Protein AF-A0A8H7GT74-F1 (afdb_monomer)

pLDDT: mean 94.66, std 5.84, range [47.16, 98.75]

Solvent-accessible surface area (backbone atoms only — not comparable to full-atom values): 13400 Å² total; per-residue (Å²): 127,64,66,64,59,49,52,53,50,38,49,50,36,57,75,67,66,55,62,38,64,63,58,32,20,48,64,30,25,35,41,51,50,39,48,62,22,46,53,39,39,48,76,54,100,89,51,84,63,45,75,51,17,36,43,49,42,62,72,59,61,40,70,95,42,72,69,50,29,46,38,48,24,46,53,45,46,43,58,52,42,55,55,29,67,72,33,64,66,76,47,16,55,46,26,47,49,31,26,51,55,41,52,54,52,50,49,52,52,40,40,41,65,77,68,60,47,83,49,64,72,57,49,54,50,51,51,52,52,52,51,54,49,46,55,53,49,48,54,39,46,51,50,13,72,74,70,40,69,67,51,29,33,52,37,45,33,44,61,69,53,67,56,46,91,82,59,60,64,68,50,41,51,53,50,47,54,46,51,54,42,50,52,50,54,54,71,74,51,27,48,38,46,55,62,69,49,74,71,75,83,74,58,83,92,59,82,81,73,88,74,52,71,74,52,51,52,50,50,47,52,50,50,52,58,57,55,69,71,50,77,51,63,74,54,51,68,88,56,42,73,82,120

Mean predicted aligned error: 4.09 Å

Nearest PDB structures (foldseek):
  6rwt-assembly1_A  TM=8.378E-01  e=1.840E-05  Brucella abortus NCTC 8038

Organism: NCBI:txid27326

Foldseek 3Di:
DPPVVVVVVLVVCVVVVDALLLVLLQCQLQPLLLCLLQLQCDDDPPDDRDLNNCCQCPVQVADNDPLLSLLSSLLSLLLVLVLLVVWDPVSSVSSNVSNLVNSLVVQLCCCVPVVVPVDPVVSVVVSVVSVVLSVVLNVQCVCCVPPHLVSNLVSCCCRNVVVPPPRDSVSSVLVSQQSVLSNLVSVLAFQLCSSNNVDHRDRSVDHDDDDDPVRSVVVLVVVVVVLVVVDGSSSDDPTDSPD

InterPro domains:
  IPR007129 Ubiquinol-cytochrome c chaperone, CBP3 [PTHR12184] (19-207)
  IPR021150 Ubiquinol-cytochrome c chaperone [PF03981] (58-201)

Radius of gyration: 19.56 Å; Cα contacts (8 Å, |Δi|>4): 236; chains: 1; bounding box: 48×53×53 Å

Structure (mmCIF, N/CA/C/O backbone):
data_AF-A0A8H7GT74-F1
#
_entry.id   AF-A0A8H7GT74-F1
#
loop_
_atom_site.group_PDB
_atom_site.id
_atom_site.type_symbol
_atom_site.label_atom_id
_atom_site.label_alt_id
_atom_site.label_comp_id
_atom_site.label_asym_id
_atom_site.label_entity_id
_atom_site.label_seq_id
_atom_site.pdbx_PDB_ins_code
_atom_site.Cartn_x
_atom_site.Cartn_y
_atom_site.Cartn_z
_atom_site.occupancy
_atom_site.B_iso_or_equiv
_atom_site.auth_seq_id
_atom_site.auth_comp_id
_atom_site.auth_asym_id
_atom_site.auth_atom_id
_atom_site.pdbx_PDB_model_num
ATOM 1 N N . MET A 1 1 ? 6.148 31.660 -12.614 1.00 47.16 1 MET A N 1
ATOM 2 C CA . MET A 1 1 ? 6.862 31.533 -11.321 1.00 47.16 1 MET A CA 1
ATOM 3 C C . MET A 1 1 ? 7.534 30.166 -11.099 1.00 47.16 1 MET A C 1
ATOM 5 O O . MET A 1 1 ? 8.344 30.074 -10.190 1.00 47.16 1 MET A O 1
ATOM 9 N N . SER A 1 2 ? 7.280 29.125 -11.910 1.00 60.41 2 SER A N 1
ATOM 10 C CA . SER A 1 2 ? 7.823 27.766 -11.691 1.00 60.41 2 SER A CA 1
ATOM 11 C C . SER A 1 2 ? 9.306 27.579 -12.047 1.00 60.41 2 SER A C 1
ATOM 13 O O . SER A 1 2 ? 10.000 26.842 -11.355 1.00 60.41 2 SER A O 1
ATOM 1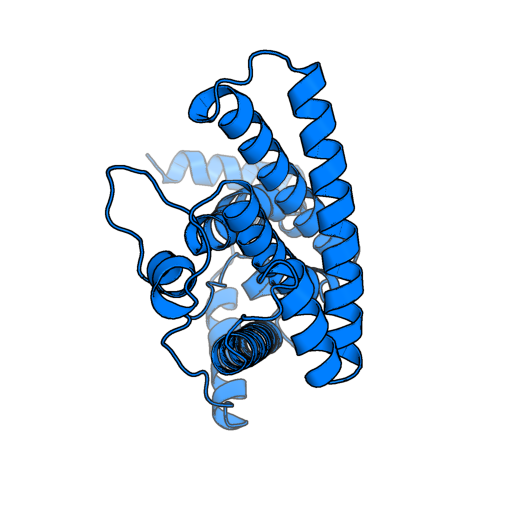5 N N . GLY A 1 3 ? 9.815 28.272 -13.074 1.00 71.19 3 GLY A N 1
ATOM 16 C CA . GLY A 1 3 ? 11.186 28.064 -13.561 1.00 71.19 3 GLY A CA 1
ATOM 17 C C . GLY A 1 3 ? 12.271 28.398 -12.533 1.00 71.19 3 GLY A C 1
ATOM 18 O O . GLY A 1 3 ? 13.188 27.613 -12.341 1.00 71.19 3 GLY A O 1
ATOM 19 N N . PHE A 1 4 ? 12.135 29.513 -11.806 1.00 76.94 4 PHE A N 1
ATOM 20 C CA . PHE A 1 4 ? 13.147 29.936 -10.829 1.00 76.94 4 PHE A CA 1
ATOM 21 C C . PHE A 1 4 ? 13.252 28.974 -9.637 1.00 76.94 4 PHE A C 1
ATOM 23 O O . PHE A 1 4 ? 14.349 28.550 -9.286 1.00 76.94 4 PHE A O 1
ATOM 30 N N . ALA A 1 5 ? 12.119 28.573 -9.049 1.00 80.31 5 ALA A N 1
ATOM 31 C CA . ALA A 1 5 ? 12.102 27.627 -7.931 1.00 80.31 5 ALA A CA 1
ATOM 32 C C . ALA A 1 5 ? 12.655 26.250 -8.333 1.00 80.31 5 ALA A C 1
ATOM 34 O O . ALA A 1 5 ? 13.425 25.653 -7.582 1.00 80.31 5 ALA A O 1
ATOM 35 N N . GLN A 1 6 ? 12.320 25.779 -9.540 1.00 83.75 6 GLN A N 1
ATOM 36 C CA . GLN A 1 6 ? 12.870 24.543 -10.089 1.00 83.75 6 GLN A CA 1
ATOM 37 C C . GLN A 1 6 ? 14.385 24.656 -10.288 1.00 83.75 6 GLN A C 1
ATOM 39 O O . GLN A 1 6 ? 15.118 23.809 -9.793 1.00 83.75 6 GLN A O 1
ATOM 44 N N . SER A 1 7 ? 14.877 25.724 -10.923 1.00 85.88 7 SER A N 1
ATOM 45 C CA . SER A 1 7 ? 16.316 25.930 -11.130 1.00 85.88 7 SER A CA 1
ATOM 46 C C . SER A 1 7 ? 17.105 25.993 -9.819 1.00 85.88 7 SER A C 1
ATOM 48 O O . SER A 1 7 ? 18.180 25.402 -9.731 1.00 85.88 7 SER A O 1
ATOM 50 N N . VAL A 1 8 ? 16.570 26.659 -8.788 1.00 87.44 8 VAL A N 1
ATOM 51 C CA . VAL A 1 8 ? 17.178 26.684 -7.446 1.00 87.44 8 VAL A CA 1
ATOM 52 C C . VAL A 1 8 ? 17.197 25.281 -6.830 1.00 87.44 8 VAL A C 1
ATOM 54 O O . VAL A 1 8 ? 18.226 24.863 -6.302 1.00 87.44 8 VAL A O 1
ATOM 57 N N . GLY A 1 9 ? 16.101 24.526 -6.946 1.00 86.94 9 GLY A N 1
ATOM 58 C CA . GLY A 1 9 ? 16.030 23.137 -6.486 1.00 86.94 9 GLY A CA 1
ATOM 59 C C . GLY A 1 9 ? 17.055 22.229 -7.171 1.00 86.94 9 GLY A C 1
ATOM 60 O O . GLY A 1 9 ? 17.798 21.521 -6.493 1.00 86.94 9 GLY A O 1
ATOM 61 N N . GLU A 1 10 ? 17.165 22.301 -8.500 1.00 90.75 10 GLU A N 1
ATOM 62 C CA . GLU A 1 10 ? 18.144 21.524 -9.273 1.00 90.75 10 GLU A CA 1
ATOM 63 C C . GLU A 1 10 ? 19.590 21.872 -8.899 1.00 90.75 10 GLU A C 1
ATOM 65 O O . GLU A 1 10 ? 20.446 20.987 -8.805 1.00 90.75 10 GLU A O 1
ATOM 70 N N . ALA A 1 11 ? 19.870 23.155 -8.648 1.00 86.94 11 ALA A N 1
ATOM 71 C CA . ALA A 1 11 ? 21.181 23.600 -8.194 1.00 86.94 11 ALA A CA 1
ATOM 72 C C . ALA A 1 11 ? 21.535 22.996 -6.826 1.00 86.94 11 ALA A C 1
ATOM 74 O O . ALA A 1 11 ? 22.636 22.474 -6.666 1.00 86.94 11 ALA A O 1
ATOM 75 N N . ILE A 1 12 ? 20.597 22.991 -5.872 1.00 88.69 12 ILE A N 1
ATOM 76 C CA . ILE A 1 12 ? 20.785 22.374 -4.549 1.00 88.69 12 ILE A CA 1
ATOM 77 C C . ILE A 1 12 ? 21.051 20.871 -4.690 1.00 88.69 12 ILE A C 1
ATOM 79 O O . ILE A 1 12 ? 22.042 20.373 -4.154 1.00 88.69 12 ILE A O 1
ATOM 83 N N . VAL A 1 13 ? 20.222 20.14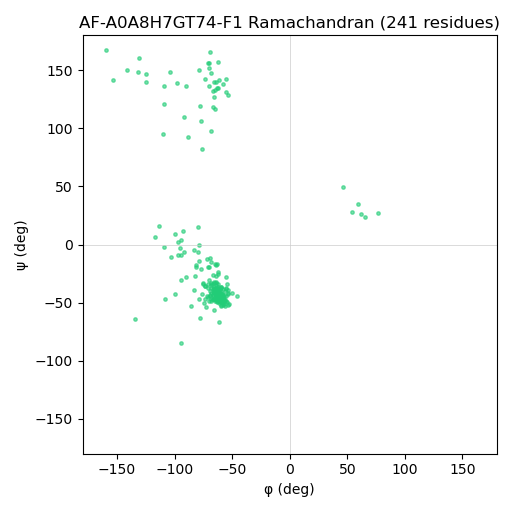9 -5.451 1.00 89.31 13 VAL A N 1
ATOM 84 C CA . VAL A 1 13 ? 20.391 18.700 -5.671 1.00 89.31 13 VAL A CA 1
ATOM 85 C C . VAL A 1 13 ? 21.777 18.389 -6.225 1.00 89.31 13 VAL A C 1
ATOM 87 O O . VAL A 1 13 ? 22.451 17.476 -5.743 1.00 89.31 13 VAL A O 1
ATOM 90 N N . ARG A 1 14 ? 22.227 19.179 -7.205 1.00 89.50 14 ARG A N 1
ATOM 91 C CA . ARG A 1 14 ? 23.539 19.010 -7.829 1.00 89.50 14 ARG A CA 1
ATOM 92 C C . ARG A 1 14 ? 24.691 19.333 -6.876 1.00 89.50 14 ARG A C 1
ATOM 94 O O . ARG A 1 14 ? 25.641 18.560 -6.824 1.00 89.50 14 ARG A O 1
ATOM 101 N N . VAL A 1 15 ? 24.627 20.454 -6.154 1.00 91.94 15 VAL A N 1
ATOM 102 C CA . VAL A 1 15 ? 25.706 20.919 -5.261 1.00 91.94 15 VAL A CA 1
ATOM 103 C C . VAL A 1 15 ? 25.907 19.964 -4.088 1.00 91.94 15 VAL A C 1
ATOM 105 O O . VAL A 1 15 ? 27.044 19.659 -3.739 1.00 91.94 15 VAL A O 1
ATOM 108 N N . PHE A 1 16 ? 24.820 19.452 -3.512 1.00 92.44 16 PHE A N 1
ATOM 109 C CA . PHE A 1 16 ? 24.876 18.572 -2.342 1.00 92.44 16 PHE A CA 1
ATOM 110 C C . PHE A 1 16 ? 24.865 17.077 -2.688 1.00 92.44 16 PHE A C 1
ATOM 112 O O . PHE A 1 16 ? 24.832 16.251 -1.778 1.00 92.44 16 PHE A O 1
ATOM 119 N N . ASN A 1 17 ? 24.896 16.723 -3.980 1.00 89.00 17 ASN A N 1
ATOM 120 C CA . ASN A 1 17 ? 24.830 15.345 -4.478 1.00 89.00 17 ASN A CA 1
ATOM 121 C C . ASN A 1 17 ? 23.717 14.526 -3.794 1.00 89.00 17 ASN A C 1
ATOM 123 O O . ASN A 1 17 ? 23.949 13.440 -3.256 1.00 89.00 17 ASN A O 1
ATOM 127 N N . ILE A 1 18 ? 22.510 15.099 -3.752 1.00 91.19 18 ILE A N 1
ATOM 128 C CA . ILE A 1 18 ? 21.382 14.513 -3.026 1.00 91.19 18 ILE A CA 1
ATOM 129 C C . ILE A 1 18 ? 20.975 13.191 -3.685 1.00 91.19 18 ILE A C 1
ATOM 131 O O . ILE A 1 18 ? 20.675 13.136 -4.876 1.00 91.19 18 ILE A O 1
ATOM 135 N N . ASP A 1 19 ? 20.914 12.128 -2.882 1.00 93.62 19 ASP A N 1
ATOM 136 C CA . ASP A 1 19 ? 20.353 10.836 -3.281 1.00 93.62 19 ASP A CA 1
ATOM 137 C C . ASP A 1 19 ? 18.834 10.980 -3.474 1.00 93.62 19 ASP A C 1
ATOM 139 O O . ASP A 1 19 ? 18.046 10.984 -2.516 1.00 93.62 19 ASP A O 1
ATOM 143 N N . MET A 1 20 ? 18.430 11.157 -4.731 1.00 94.38 20 MET A N 1
ATOM 144 C CA . MET A 1 20 ? 17.034 11.386 -5.087 1.00 94.38 20 MET A CA 1
ATOM 145 C C . MET A 1 20 ? 16.173 10.137 -4.895 1.00 94.38 20 MET A C 1
ATOM 147 O O . MET A 1 20 ? 15.011 10.272 -4.522 1.00 94.38 20 MET A O 1
ATOM 151 N N . ASP A 1 21 ? 16.723 8.929 -5.050 1.00 93.50 21 ASP A N 1
ATOM 152 C CA . ASP A 1 21 ? 15.976 7.684 -4.819 1.00 93.50 21 ASP A CA 1
ATOM 153 C C . ASP A 1 21 ? 15.573 7.548 -3.349 1.00 93.50 21 ASP A C 1
ATOM 155 O O . ASP A 1 21 ? 14.441 7.172 -3.040 1.00 93.50 21 ASP A O 1
ATOM 159 N N . LYS A 1 22 ? 16.458 7.959 -2.431 1.00 93.69 22 LYS A N 1
ATOM 160 C CA . LYS A 1 22 ? 16.127 8.066 -1.004 1.00 93.69 22 LYS A CA 1
ATOM 161 C C . LYS A 1 22 ? 15.133 9.198 -0.734 1.00 93.69 22 LYS A C 1
ATOM 163 O O . LYS A 1 22 ? 14.187 9.027 0.028 1.00 93.69 22 LYS A O 1
ATOM 168 N N . SER A 1 23 ? 15.345 10.365 -1.336 1.00 93.38 23 SER A N 1
ATOM 169 C CA . SER A 1 23 ? 14.538 11.560 -1.054 1.00 93.38 23 SER A CA 1
ATOM 170 C C . SER A 1 23 ? 13.094 11.437 -1.558 1.00 93.38 23 SER A C 1
ATOM 172 O O . SER A 1 23 ? 12.174 11.920 -0.894 1.00 93.38 23 SER A O 1
ATOM 174 N N . ARG A 1 24 ? 12.870 10.732 -2.679 1.00 94.75 24 ARG A N 1
ATOM 175 C CA . ARG A 1 24 ? 11.536 10.478 -3.253 1.00 94.75 24 ARG A CA 1
ATOM 176 C C . ARG A 1 24 ? 10.621 9.665 -2.338 1.00 94.75 24 ARG A C 1
ATOM 178 O O . ARG A 1 24 ? 9.410 9.835 -2.425 1.00 94.75 24 ARG A O 1
ATOM 185 N N . ALA A 1 25 ? 11.158 8.875 -1.407 1.00 94.88 25 ALA A N 1
ATOM 186 C CA . ALA A 1 25 ? 10.351 8.083 -0.476 1.00 94.88 25 ALA A CA 1
ATOM 187 C C . ALA A 1 25 ? 9.333 8.924 0.317 1.00 94.88 25 ALA A C 1
ATOM 189 O O . ALA A 1 25 ? 8.234 8.460 0.606 1.00 94.88 25 ALA A O 1
ATOM 190 N N . GLY A 1 26 ? 9.672 10.173 0.657 1.00 95.06 26 GLY A N 1
ATOM 191 C CA . GLY A 1 26 ? 8.758 11.094 1.338 1.00 95.06 26 GLY A CA 1
ATOM 192 C C . GLY A 1 26 ? 7.498 11.402 0.516 1.00 95.06 26 GLY A C 1
ATOM 193 O O . GLY A 1 26 ? 6.409 11.007 0.927 1.00 95.06 26 GLY A O 1
ATOM 194 N N . PRO A 1 27 ? 7.615 12.098 -0.629 1.00 96.56 27 PRO A N 1
ATOM 195 C CA . PRO A 1 27 ? 6.466 12.430 -1.470 1.00 96.56 27 PRO A CA 1
ATOM 196 C C . PRO A 1 27 ? 5.815 11.211 -2.143 1.00 96.56 27 PRO A C 1
ATOM 198 O O . PRO A 1 27 ? 4.596 11.188 -2.291 1.00 96.56 27 PRO A O 1
ATOM 201 N N . VAL A 1 28 ? 6.581 10.186 -2.527 1.00 97.31 28 VAL A N 1
ATOM 202 C CA . VAL A 1 28 ? 6.024 9.002 -3.198 1.00 97.31 28 VAL A CA 1
ATOM 203 C C . VAL A 1 28 ? 5.360 8.076 -2.184 1.00 97.31 28 VAL A C 1
ATOM 205 O O . VAL A 1 28 ? 4.146 7.909 -2.217 1.00 97.31 28 VAL A O 1
ATOM 208 N N . ALA A 1 29 ? 6.111 7.517 -1.232 1.00 96.38 29 ALA A N 1
ATOM 209 C CA . ALA A 1 29 ? 5.544 6.563 -0.280 1.00 96.38 29 ALA A CA 1
ATOM 210 C C . ALA A 1 29 ? 4.678 7.258 0.783 1.00 96.38 29 ALA A C 1
ATOM 212 O O . ALA A 1 29 ? 3.527 6.889 1.000 1.00 96.38 29 ALA A O 1
ATOM 213 N N . GLY A 1 30 ? 5.212 8.304 1.416 1.00 94.88 30 GLY A N 1
ATOM 214 C CA . GLY A 1 30 ? 4.558 9.015 2.520 1.00 94.88 30 GLY A CA 1
ATOM 215 C C . GLY A 1 30 ? 3.464 10.008 2.114 1.00 94.88 30 GLY A C 1
ATOM 216 O O . GLY A 1 30 ? 2.885 10.642 2.993 1.00 94.88 30 GLY A O 1
ATOM 217 N N . SER A 1 31 ? 3.171 10.183 0.823 1.00 96.69 31 SER A N 1
ATOM 218 C CA . SER A 1 31 ? 2.055 11.027 0.377 1.00 96.69 31 SER A CA 1
ATOM 219 C C . SER A 1 31 ? 1.229 10.339 -0.699 1.00 96.69 31 SER A C 1
ATOM 221 O O . SER A 1 31 ? 0.075 10.003 -0.444 1.00 96.69 31 SER A O 1
ATOM 223 N N . TYR A 1 32 ? 1.814 10.069 -1.868 1.00 98.31 32 TYR A N 1
ATOM 224 C CA . TYR A 1 32 ? 1.065 9.522 -2.997 1.00 98.31 32 TYR A CA 1
ATOM 225 C C . TYR A 1 32 ? 0.546 8.101 -2.732 1.00 98.31 32 TYR A C 1
ATOM 227 O O . TYR A 1 32 ? -0.663 7.882 -2.725 1.00 98.31 32 TYR A O 1
ATOM 235 N N . TYR A 1 33 ? 1.425 7.154 -2.406 1.00 98.50 33 TYR A N 1
ATOM 236 C CA . TYR A 1 33 ? 1.029 5.779 -2.088 1.00 98.50 33 TYR A CA 1
ATOM 237 C C . TYR A 1 33 ? 0.205 5.665 -0.813 1.00 98.50 33 TYR A C 1
ATOM 239 O O . TYR A 1 33 ? -0.711 4.849 -0.742 1.00 98.50 33 TYR A O 1
ATOM 247 N N . PHE A 1 34 ? 0.459 6.524 0.172 1.00 98.31 34 PHE A N 1
ATOM 248 C CA . PHE A 1 34 ? -0.450 6.657 1.301 1.00 98.31 34 PHE A CA 1
ATOM 249 C C . PHE A 1 34 ? -1.870 7.038 0.848 1.00 98.31 34 PHE A C 1
ATOM 251 O O . PHE A 1 34 ? -2.836 6.421 1.294 1.00 98.31 34 PHE A O 1
ATOM 258 N N . GLY A 1 35 ? -2.003 8.012 -0.058 1.00 97.69 35 GLY A N 1
ATOM 259 C CA . GLY A 1 35 ? -3.279 8.384 -0.669 1.00 97.69 35 GLY A CA 1
ATOM 260 C C . GLY A 1 35 ? -3.933 7.219 -1.416 1.00 97.69 35 GLY A C 1
ATOM 261 O O . GLY A 1 35 ? -5.125 6.972 -1.227 1.00 97.69 35 GLY A O 1
ATOM 262 N N . GLU A 1 36 ? -3.143 6.458 -2.180 1.00 97.56 36 GLU A N 1
ATOM 263 C CA . GLU A 1 36 ? -3.596 5.256 -2.889 1.00 97.56 36 GLU A CA 1
ATOM 264 C C . GLU A 1 36 ? -4.134 4.172 -1.951 1.00 97.56 36 GLU A C 1
ATOM 266 O O . GLU A 1 36 ? -5.129 3.540 -2.295 1.00 97.56 36 GLU A O 1
ATOM 271 N N . CYS A 1 37 ? -3.530 3.968 -0.774 1.00 98.00 37 CYS A N 1
ATOM 272 C CA . CYS A 1 37 ? -4.041 3.040 0.240 1.00 98.00 37 CYS A CA 1
ATOM 273 C C . CYS A 1 37 ? -5.279 3.597 0.950 1.00 98.00 37 CYS A C 1
ATOM 275 O O . CYS A 1 37 ? -6.279 2.899 1.105 1.00 98.00 37 CYS A O 1
ATOM 277 N N . LYS A 1 38 ? -5.222 4.866 1.380 1.00 96.06 38 LYS A N 1
ATOM 278 C CA . LYS A 1 38 ? -6.286 5.511 2.157 1.00 96.06 38 LYS A CA 1
ATOM 279 C C . LYS A 1 38 ? -7.605 5.509 1.396 1.00 96.06 38 LYS A C 1
ATOM 281 O O . LYS A 1 38 ? -8.628 5.154 1.978 1.00 96.06 38 LYS A O 1
ATOM 286 N N . LYS A 1 39 ? -7.589 5.880 0.109 1.00 94.88 39 LYS A N 1
ATOM 287 C CA . LYS A 1 39 ? -8.804 6.049 -0.710 1.00 94.88 39 LYS A CA 1
ATOM 288 C C . LYS A 1 39 ? -9.617 4.762 -0.904 1.00 94.88 39 LYS A C 1
ATOM 290 O O . LYS A 1 39 ? -10.783 4.842 -1.274 1.00 94.88 39 LYS A O 1
ATOM 295 N N . GLN A 1 40 ? -9.024 3.595 -0.644 1.00 96.50 40 GLN A N 1
ATOM 296 C CA . GLN A 1 40 ? -9.642 2.291 -0.899 1.00 96.50 40 GLN A CA 1
ATOM 297 C C . GLN A 1 40 ? -10.848 2.044 -0.003 1.00 96.50 40 GLN A C 1
ATOM 299 O O . GLN A 1 40 ? -11.887 1.613 -0.483 1.00 96.50 40 GLN A O 1
ATOM 304 N N . GLY A 1 41 ? -10.720 2.372 1.283 1.00 95.25 41 GLY A N 1
ATOM 305 C CA . GLY A 1 41 ? -11.807 2.264 2.253 1.00 95.25 41 GLY A CA 1
ATOM 306 C C . GLY A 1 41 ? -12.221 3.604 2.848 1.00 95.25 41 GLY A C 1
ATOM 307 O O . GLY A 1 41 ? -12.941 3.615 3.836 1.00 95.25 41 GLY A O 1
ATOM 308 N N . MET A 1 42 ? -11.704 4.744 2.378 1.00 95.00 42 MET A N 1
ATOM 309 C CA . MET A 1 42 ? -12.073 6.018 3.002 1.00 95.00 42 MET A CA 1
ATOM 310 C C . MET A 1 42 ? -13.562 6.286 2.782 1.00 95.00 42 MET A C 1
ATOM 312 O O . MET A 1 42 ? -14.061 6.176 1.664 1.00 95.00 42 MET A O 1
ATOM 316 N N . PHE A 1 43 ? -14.256 6.664 3.850 1.00 94.12 43 PHE A N 1
ATOM 317 C CA . PHE A 1 43 ? -15.649 7.078 3.799 1.00 94.12 43 PHE A CA 1
ATOM 318 C C . PHE A 1 43 ? -15.880 8.247 4.754 1.00 94.12 43 PHE A C 1
ATOM 320 O O . PHE A 1 43 ? -15.232 8.342 5.799 1.00 94.12 43 PHE A O 1
ATOM 327 N N . TYR A 1 44 ? -16.837 9.100 4.404 1.00 90.12 44 TYR A N 1
ATOM 328 C CA . TYR A 1 44 ? -17.341 10.167 5.260 1.00 90.12 44 TYR A CA 1
ATOM 329 C C . TYR A 1 44 ? -18.861 10.007 5.388 1.00 90.12 44 TYR A C 1
ATOM 331 O O . TYR A 1 44 ? -19.506 9.680 4.393 1.00 90.12 44 TYR A O 1
ATOM 339 N N . PRO A 1 45 ? -19.465 10.223 6.574 1.00 86.06 45 PRO A N 1
ATOM 340 C CA . PRO A 1 45 ? -20.897 9.978 6.782 1.00 86.06 45 PRO A CA 1
ATOM 341 C C . PRO A 1 45 ? -21.836 10.718 5.819 1.00 86.06 45 PRO A C 1
ATOM 343 O O . PRO A 1 45 ? -22.921 10.223 5.536 1.00 86.06 45 PRO A O 1
ATOM 346 N N . ASN A 1 46 ? -21.417 11.881 5.313 1.00 88.81 46 ASN A N 1
ATOM 347 C CA . ASN A 1 46 ? -22.246 12.775 4.500 1.00 88.81 46 ASN A CA 1
ATOM 348 C C . ASN A 1 46 ? -21.769 12.891 3.044 1.00 88.81 46 ASN A C 1
ATOM 350 O O . ASN A 1 46 ? -22.158 13.825 2.347 1.00 88.81 46 ASN A O 1
ATOM 354 N N . GLU A 1 47 ? -20.917 11.975 2.585 1.00 92.12 47 GLU A N 1
ATOM 355 C CA . GLU A 1 47 ? -20.393 11.982 1.219 1.00 92.12 47 GLU A CA 1
ATOM 356 C C . GLU A 1 47 ? -20.669 10.641 0.532 1.00 92.12 47 GLU A C 1
ATOM 358 O O . GLU A 1 47 ? -20.673 9.595 1.192 1.00 92.12 47 GLU A O 1
ATOM 363 N N . PRO A 1 48 ? -20.906 10.637 -0.791 1.00 93.25 48 PRO A N 1
ATOM 364 C CA . PRO A 1 48 ? -21.026 9.392 -1.531 1.00 93.25 48 PRO A CA 1
ATOM 365 C C . PRO A 1 48 ? -19.721 8.594 -1.441 1.00 93.25 48 PRO A C 1
ATOM 367 O O . PRO A 1 48 ? -18.623 9.149 -1.510 1.00 93.25 48 PRO A O 1
ATOM 370 N N . LEU A 1 49 ? -19.842 7.271 -1.320 1.00 93.12 49 LEU A N 1
ATOM 371 C CA . LEU A 1 49 ? -18.681 6.390 -1.354 1.00 93.12 49 LEU A CA 1
ATOM 372 C C . LEU A 1 49 ? -17.996 6.463 -2.721 1.00 93.12 49 LEU A C 1
ATOM 374 O O . LEU A 1 49 ? -18.662 6.444 -3.760 1.00 93.12 49 LEU A O 1
ATOM 378 N N . SER A 1 50 ? -16.663 6.469 -2.717 1.00 92.00 50 SER A N 1
ATOM 379 C CA . SER A 1 50 ? -15.877 6.250 -3.931 1.00 92.00 50 SER A CA 1
ATOM 380 C C . SER A 1 50 ? -16.145 4.846 -4.497 1.00 92.00 50 SER A C 1
ATOM 382 O O . SER A 1 50 ? -16.514 3.950 -3.734 1.00 92.00 50 SER A O 1
ATOM 384 N N . PRO A 1 51 ? -15.910 4.596 -5.799 1.00 91.81 51 PRO A N 1
ATOM 385 C CA . PRO A 1 51 ? -16.093 3.262 -6.381 1.00 91.81 51 PRO A CA 1
ATOM 386 C C . PRO A 1 51 ? -15.324 2.157 -5.636 1.00 91.81 51 PRO A C 1
ATOM 388 O O . PRO A 1 51 ? -15.853 1.076 -5.391 1.00 91.81 51 PRO A O 1
ATOM 391 N N . THR A 1 52 ? -14.098 2.448 -5.188 1.00 93.75 52 THR A N 1
ATOM 392 C CA . THR A 1 52 ? -13.298 1.507 -4.391 1.00 93.75 52 THR A CA 1
ATOM 393 C C . THR A 1 52 ? -13.925 1.243 -3.022 1.00 93.75 52 THR A C 1
ATOM 395 O O . THR A 1 52 ? -13.995 0.095 -2.594 1.00 93.75 52 THR A O 1
ATOM 398 N N . ALA A 1 53 ? -14.452 2.272 -2.350 1.00 95.38 53 ALA A N 1
ATOM 399 C CA . ALA A 1 53 ? -15.114 2.101 -1.059 1.00 95.38 53 ALA A CA 1
ATOM 400 C C . ALA A 1 53 ? -16.471 1.381 -1.186 1.00 95.38 53 ALA A C 1
ATOM 402 O O . ALA A 1 53 ? -16.822 0.596 -0.304 1.00 95.38 53 ALA A O 1
ATOM 403 N N . GLN A 1 54 ? -17.214 1.591 -2.280 1.00 95.62 54 GLN A N 1
ATOM 404 C CA . GLN A 1 54 ? -18.450 0.851 -2.583 1.00 95.62 54 GLN A CA 1
ATOM 405 C C . GLN A 1 54 ? -18.178 -0.648 -2.721 1.00 95.62 54 GLN A C 1
ATOM 407 O O . GLN A 1 54 ? -18.921 -1.460 -2.170 1.00 95.62 54 GLN A O 1
ATOM 412 N N . PHE A 1 55 ? -17.078 -1.029 -3.374 1.00 96.31 55 PHE A N 1
ATOM 413 C CA . PHE A 1 55 ? -16.678 -2.431 -3.442 1.00 96.31 55 PHE A CA 1
ATOM 414 C C . PHE A 1 55 ? -16.530 -3.041 -2.040 1.00 96.31 55 PHE A C 1
ATOM 416 O O . PHE A 1 55 ? -17.186 -4.031 -1.728 1.00 96.31 55 PHE A O 1
ATOM 423 N N . TYR A 1 56 ? -15.758 -2.420 -1.147 1.00 97.00 56 TYR A N 1
ATOM 424 C CA . TYR A 1 56 ? -15.565 -2.967 0.199 1.00 97.00 56 TYR A CA 1
ATOM 425 C C . TYR A 1 56 ? -16.840 -2.957 1.055 1.00 97.00 56 TYR A C 1
ATOM 427 O O . TYR A 1 56 ? -17.159 -3.956 1.698 1.00 97.00 56 TYR A O 1
ATOM 435 N N . TYR A 1 57 ? -17.576 -1.847 1.093 1.00 97.00 57 TYR A N 1
ATOM 436 C CA . TYR A 1 57 ? -18.671 -1.681 2.053 1.00 97.00 57 TYR A CA 1
ATOM 437 C C . TYR A 1 57 ? -20.032 -2.158 1.553 1.00 97.00 57 TYR A C 1
ATOM 439 O O . TYR A 1 57 ? -20.875 -2.527 2.365 1.00 97.00 57 TYR A O 1
ATOM 447 N N . GLU A 1 58 ? -20.271 -2.138 0.245 1.00 96.25 58 GLU A N 1
ATOM 448 C CA . GLU A 1 58 ? -21.568 -2.498 -0.337 1.00 96.25 58 GLU A CA 1
ATOM 449 C C . GLU A 1 58 ? -21.494 -3.843 -1.053 1.00 96.25 58 GLU A C 1
ATOM 451 O O . GLU A 1 58 ? -22.328 -4.706 -0.791 1.00 96.25 58 GLU A O 1
ATOM 456 N N . THR A 1 59 ? -20.467 -4.067 -1.883 1.00 95.94 59 THR A N 1
ATOM 457 C CA . THR A 1 59 ? -20.315 -5.346 -2.602 1.00 95.94 59 THR A CA 1
ATOM 458 C C . THR A 1 59 ? -19.883 -6.463 -1.655 1.00 95.94 59 THR A C 1
ATOM 460 O O . THR A 1 59 ? -20.569 -7.473 -1.558 1.00 95.94 59 THR A O 1
ATOM 463 N N . LEU A 1 60 ? -18.794 -6.273 -0.900 1.00 96.69 60 LEU A N 1
ATOM 464 C CA . LEU A 1 60 ? -18.316 -7.279 0.060 1.00 96.69 60 LEU A CA 1
ATOM 465 C C . LEU A 1 60 ? -19.091 -7.270 1.390 1.00 96.69 60 LEU A C 1
ATOM 467 O O . LEU A 1 60 ? -18.876 -8.153 2.220 1.00 96.69 60 LEU A O 1
ATOM 471 N N . GLN A 1 61 ? -19.987 -6.294 1.584 1.00 96.44 61 GLN A N 1
ATOM 472 C CA . GLN A 1 61 ? -20.829 -6.128 2.776 1.00 96.44 61 GLN A CA 1
ATOM 473 C C . GLN A 1 61 ? -20.038 -5.952 4.086 1.00 96.44 61 GLN A C 1
ATOM 475 O O . GLN A 1 61 ? -20.457 -6.406 5.153 1.00 96.44 61 GLN A O 1
ATOM 480 N N . LEU A 1 62 ? -18.880 -5.287 4.025 1.00 97.06 62 LEU A N 1
ATOM 481 C CA . LEU A 1 62 ? -18.068 -5.009 5.210 1.00 97.06 62 LEU A CA 1
ATOM 482 C C . LEU A 1 62 ? -18.628 -3.821 6.016 1.00 97.06 62 LEU A C 1
ATOM 484 O O . LEU A 1 62 ? -19.192 -2.883 5.446 1.00 97.06 62 LEU A O 1
ATOM 488 N N . PRO A 1 63 ? -18.444 -3.794 7.348 1.00 95.88 63 PRO A N 1
ATOM 489 C CA . PRO A 1 63 ? -18.938 -2.703 8.179 1.00 95.88 63 PRO A CA 1
ATOM 490 C C . PRO A 1 63 ? -18.159 -1.401 7.944 1.00 95.88 63 PRO A C 1
ATOM 492 O O . PRO A 1 63 ? -16.928 -1.376 7.947 1.00 95.88 63 PRO A O 1
ATOM 495 N N . ARG A 1 64 ? -18.869 -0.275 7.846 1.00 95.62 64 ARG A N 1
ATOM 496 C CA . ARG A 1 64 ? -18.266 1.068 7.764 1.00 95.62 64 ARG A CA 1
ATOM 497 C C . ARG A 1 64 ? -17.771 1.518 9.139 1.00 95.62 64 ARG A C 1
ATOM 499 O O . ARG A 1 64 ? -18.461 2.230 9.861 1.00 95.62 64 ARG A O 1
ATOM 506 N N . SER A 1 65 ? -16.577 1.075 9.521 1.00 95.00 65 SER A N 1
ATOM 507 C CA . SER A 1 65 ? -15.934 1.444 10.787 1.00 95.00 65 SER A CA 1
ATOM 508 C C . SER A 1 65 ? -14.487 1.888 10.586 1.00 95.00 65 SER A C 1
ATOM 510 O O . SER A 1 65 ? -13.855 1.553 9.582 1.00 95.00 65 SER A O 1
ATOM 512 N N . PHE A 1 66 ? -13.939 2.609 11.569 1.00 95.56 66 PHE A N 1
ATOM 513 C CA . PHE A 1 66 ? -12.525 2.995 11.568 1.00 95.56 66 PHE A CA 1
ATOM 514 C C . PHE A 1 66 ? -11.597 1.770 11.525 1.00 95.56 66 PHE A C 1
ATOM 516 O O . PHE A 1 66 ? -10.639 1.756 10.758 1.00 95.56 66 PHE A O 1
ATOM 523 N N . SER A 1 67 ? -11.914 0.721 12.295 1.00 95.69 67 SER A N 1
ATOM 524 C CA . SER A 1 67 ? -11.143 -0.530 12.299 1.00 95.69 67 SER A CA 1
ATOM 525 C C . SER A 1 67 ? -11.163 -1.209 10.926 1.00 95.69 67 SER A C 1
ATOM 527 O O . SER A 1 67 ? -10.114 -1.569 10.395 1.00 95.69 67 SER A O 1
ATOM 529 N N . GLN A 1 68 ? -12.338 -1.290 10.289 1.00 97.88 68 GLN A N 1
ATOM 530 C CA . GLN A 1 68 ? -12.457 -1.874 8.952 1.00 97.88 68 GLN A CA 1
ATOM 531 C C . GLN A 1 68 ? -11.685 -1.063 7.903 1.00 97.88 68 GLN A C 1
ATOM 533 O O . GLN A 1 68 ? -10.998 -1.636 7.059 1.00 97.88 68 GLN A O 1
ATOM 538 N N . TRP A 1 69 ? -11.763 0.272 7.960 1.00 97.50 69 TRP A N 1
ATOM 539 C CA . TRP A 1 69 ? -10.946 1.140 7.107 1.00 97.50 69 TRP A CA 1
ATOM 540 C C . TRP A 1 69 ? -9.449 0.869 7.299 1.00 97.50 69 TRP A C 1
ATOM 542 O O . TRP A 1 69 ? -8.709 0.788 6.315 1.00 97.50 69 TRP A O 1
ATOM 552 N N . PHE A 1 70 ? -8.999 0.705 8.546 1.00 97.94 70 PHE A N 1
ATOM 553 C CA . PHE A 1 70 ? -7.604 0.391 8.828 1.00 97.94 70 PHE A CA 1
ATOM 554 C C . PHE A 1 70 ? -7.205 -0.962 8.236 1.00 97.94 70 PHE A C 1
ATOM 556 O O . PHE A 1 70 ? -6.180 -1.031 7.572 1.00 97.94 70 PHE A O 1
ATOM 563 N N . GLN A 1 71 ? -8.017 -2.010 8.395 1.00 98.31 71 GLN A N 1
ATOM 564 C CA . GLN A 1 71 ? -7.744 -3.333 7.820 1.00 98.31 71 GLN A CA 1
ATOM 565 C C . GLN A 1 71 ? -7.620 -3.283 6.288 1.00 98.31 71 GLN A C 1
ATOM 567 O O . GLN A 1 71 ? -6.683 -3.849 5.721 1.00 98.31 71 GLN A O 1
ATOM 572 N N . ILE A 1 72 ? -8.507 -2.538 5.616 1.00 98.38 72 ILE A N 1
ATOM 573 C CA . ILE A 1 72 ? -8.425 -2.302 4.166 1.00 98.38 72 ILE A CA 1
ATOM 574 C C . ILE A 1 72 ? -7.13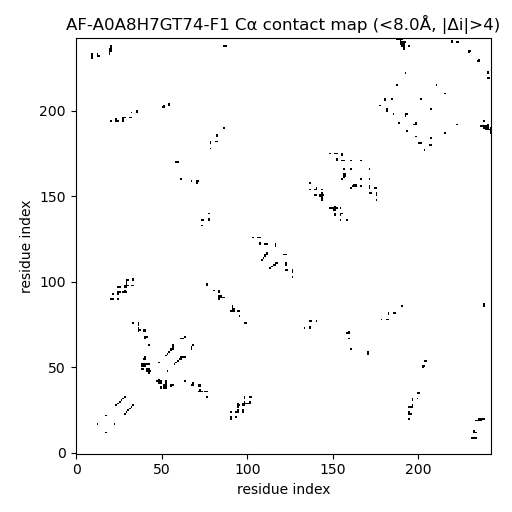4 -1.543 3.827 1.00 98.38 72 ILE A C 1
ATOM 576 O O . ILE A 1 72 ? -6.399 -1.939 2.925 1.00 98.38 72 ILE A O 1
ATOM 580 N N . THR A 1 73 ? -6.810 -0.481 4.565 1.00 98.38 73 THR A N 1
ATOM 581 C CA . THR A 1 73 ? -5.584 0.309 4.355 1.00 98.38 73 THR A CA 1
ATOM 582 C C . THR A 1 73 ? -4.321 -0.532 4.587 1.00 98.38 73 THR A C 1
ATOM 584 O O . THR A 1 73 ? -3.364 -0.426 3.822 1.00 98.38 73 THR A O 1
ATOM 587 N N . ALA A 1 74 ? -4.328 -1.406 5.595 1.00 98.44 74 ALA A N 1
ATOM 588 C CA . ALA A 1 74 ? -3.244 -2.317 5.945 1.00 98.44 74 ALA A CA 1
ATOM 589 C C . ALA A 1 74 ? -3.010 -3.384 4.865 1.00 98.44 74 ALA A C 1
ATOM 591 O O . ALA A 1 74 ? -1.858 -3.679 4.553 1.00 98.44 74 ALA A O 1
ATOM 592 N N . LEU A 1 75 ? -4.074 -3.912 4.245 1.00 98.69 75 LEU A N 1
ATOM 593 C CA . LEU A 1 75 ? -3.963 -4.810 3.090 1.00 98.69 75 LEU A CA 1
ATOM 594 C C . LEU A 1 75 ? -3.253 -4.122 1.918 1.00 98.69 75 LEU A C 1
ATOM 596 O O . LEU A 1 75 ? -2.313 -4.674 1.353 1.00 98.69 75 LEU A O 1
ATOM 600 N N . HIS A 1 76 ? -3.656 -2.897 1.581 1.00 98.69 76 HIS A N 1
ATOM 601 C CA . HIS A 1 76 ? -3.043 -2.145 0.482 1.00 98.69 76 HIS A CA 1
ATOM 602 C C . HIS A 1 76 ? -1.610 -1.719 0.791 1.00 98.69 76 HIS A C 1
ATOM 604 O O . HIS A 1 76 ? -0.742 -1.796 -0.079 1.00 98.69 76 HIS A O 1
ATOM 610 N N . TYR A 1 77 ? -1.331 -1.348 2.044 1.00 98.62 77 TYR A N 1
ATOM 611 C CA . TYR A 1 77 ? 0.040 -1.197 2.511 1.00 98.62 77 TYR A CA 1
ATOM 612 C C . TYR A 1 77 ? 0.833 -2.484 2.285 1.00 98.62 77 TYR A C 1
ATOM 614 O O . TYR A 1 77 ? 1.928 -2.411 1.736 1.00 98.62 77 TYR A O 1
ATOM 622 N N . TRP A 1 78 ? 0.300 -3.648 2.678 1.00 98.75 78 TRP A N 1
ATOM 623 C CA . TRP A 1 78 ? 1.012 -4.912 2.529 1.00 98.75 78 TRP A CA 1
ATOM 624 C C . TRP A 1 78 ? 1.334 -5.195 1.056 1.00 98.75 78 TRP A C 1
ATOM 626 O O . TRP A 1 78 ? 2.499 -5.455 0.756 1.00 98.75 78 TRP A O 1
ATOM 636 N N . ILE A 1 79 ? 0.370 -5.024 0.143 1.00 98.75 79 ILE A N 1
ATOM 637 C CA . ILE A 1 79 ? 0.571 -5.186 -1.308 1.00 98.75 79 ILE A CA 1
ATOM 638 C C . ILE A 1 79 ? 1.733 -4.310 -1.807 1.00 98.75 79 ILE A C 1
ATOM 640 O O . ILE A 1 79 ? 2.653 -4.802 -2.461 1.00 98.75 79 ILE A O 1
ATOM 644 N N . LEU A 1 80 ? 1.748 -3.021 -1.451 1.00 98.69 80 LEU A N 1
ATOM 645 C CA . LEU A 1 80 ? 2.858 -2.134 -1.815 1.00 98.69 80 LEU A CA 1
ATOM 646 C C . LEU A 1 80 ? 4.163 -2.531 -1.128 1.00 98.69 80 LEU A C 1
ATOM 648 O O . LEU A 1 80 ? 5.232 -2.441 -1.726 1.00 98.69 80 LEU A O 1
ATOM 652 N N . SER A 1 81 ? 4.091 -2.986 0.123 1.00 98.38 81 SER A N 1
ATOM 653 C CA . SER A 1 81 ? 5.255 -3.399 0.898 1.00 98.38 81 SER A CA 1
ATOM 654 C C . SER A 1 81 ? 5.949 -4.610 0.273 1.00 98.38 81 SER A C 1
ATOM 656 O O . SER A 1 81 ? 7.174 -4.673 0.333 1.00 98.38 81 SER A O 1
ATOM 658 N N . VAL A 1 82 ? 5.205 -5.523 -0.369 1.00 98.31 82 VAL A N 1
ATOM 659 C CA . VAL A 1 82 ? 5.771 -6.631 -1.154 1.00 98.31 82 VAL A CA 1
ATOM 660 C C . VAL A 1 82 ? 6.641 -6.068 -2.277 1.00 98.31 82 VAL A C 1
ATOM 662 O O . VAL A 1 82 ? 7.808 -6.442 -2.387 1.00 98.31 82 VAL A O 1
ATOM 665 N N . ARG A 1 83 ? 6.133 -5.093 -3.047 1.00 97.44 83 ARG A N 1
ATOM 666 C CA . ARG A 1 83 ? 6.912 -4.451 -4.119 1.00 97.44 83 ARG A CA 1
ATOM 667 C C . ARG A 1 83 ? 8.111 -3.665 -3.593 1.00 97.44 83 ARG A C 1
ATOM 669 O O . ARG A 1 83 ? 9.185 -3.722 -4.187 1.00 97.44 83 ARG A O 1
ATOM 676 N N . MET A 1 84 ? 7.954 -2.973 -2.466 1.00 97.75 84 MET A N 1
ATOM 677 C CA . MET A 1 84 ? 9.052 -2.259 -1.807 1.00 97.75 84 MET A CA 1
ATOM 678 C C . MET A 1 84 ? 10.163 -3.213 -1.351 1.00 97.75 84 MET A C 1
ATOM 680 O O . MET A 1 84 ? 11.327 -2.835 -1.399 1.00 97.75 84 MET A O 1
ATOM 684 N N . ARG A 1 85 ? 9.839 -4.445 -0.929 1.00 96.62 85 ARG A N 1
ATOM 685 C CA . ARG A 1 85 ? 10.845 -5.459 -0.559 1.00 96.62 85 ARG A CA 1
ATOM 686 C C . ARG A 1 85 ? 11.620 -6.015 -1.757 1.00 96.62 85 ARG A C 1
ATOM 688 O O . ARG A 1 85 ? 12.701 -6.551 -1.541 1.00 96.62 85 ARG A O 1
ATOM 695 N N . ALA A 1 86 ? 11.097 -5.873 -2.976 1.00 95.06 86 ALA A N 1
ATOM 696 C CA . ALA A 1 86 ? 11.795 -6.250 -4.207 1.00 95.06 86 ALA A CA 1
ATOM 697 C C . ALA A 1 86 ? 12.795 -5.179 -4.693 1.00 95.06 86 ALA A C 1
ATOM 699 O O . ALA A 1 86 ? 13.719 -5.506 -5.429 1.00 95.06 86 ALA A O 1
ATOM 700 N N . MET A 1 87 ? 12.657 -3.926 -4.239 1.00 94.88 87 MET A N 1
ATOM 701 C CA . MET A 1 87 ? 13.625 -2.854 -4.511 1.00 94.88 87 MET A CA 1
ATOM 702 C C . MET A 1 87 ? 14.961 -3.086 -3.780 1.00 94.88 87 MET A C 1
ATOM 704 O O . MET A 1 87 ? 15.004 -3.816 -2.783 1.00 94.88 87 MET A O 1
ATOM 708 N N . PRO A 1 88 ? 16.048 -2.364 -4.137 1.00 96.06 88 PRO A N 1
ATOM 709 C CA . PRO A 1 88 ? 17.274 -2.389 -3.356 1.00 96.06 88 PRO A CA 1
ATOM 710 C C . PRO A 1 88 ? 16.994 -2.053 -1.889 1.00 96.06 88 PRO A C 1
ATOM 712 O O . PRO A 1 88 ? 16.382 -1.029 -1.570 1.00 96.06 88 PRO A O 1
ATOM 715 N N . PHE A 1 89 ? 17.486 -2.911 -0.993 1.00 95.19 89 PHE A N 1
ATOM 716 C CA . PHE A 1 89 ? 17.110 -2.963 0.425 1.00 95.19 89 PHE A CA 1
ATOM 717 C C . PHE A 1 89 ? 17.055 -1.595 1.126 1.00 95.19 89 PHE A C 1
ATOM 719 O O . PHE A 1 89 ? 16.102 -1.287 1.843 1.00 95.19 89 PHE A O 1
ATOM 726 N N . LYS A 1 90 ? 18.061 -0.743 0.891 1.00 95.50 90 LYS A N 1
ATOM 727 C CA . LYS A 1 90 ? 18.147 0.611 1.464 1.00 95.50 90 LYS A CA 1
ATOM 728 C C . LYS A 1 90 ? 16.943 1.482 1.085 1.00 95.50 90 LYS A C 1
ATOM 730 O O . LYS A 1 90 ? 16.431 2.205 1.940 1.00 95.50 90 LYS A O 1
ATOM 735 N N . TYR A 1 91 ? 16.523 1.445 -0.178 1.00 96.31 91 TYR A N 1
ATOM 736 C CA . TYR A 1 91 ? 15.417 2.252 -0.693 1.00 96.31 91 TYR A CA 1
ATOM 737 C C . TYR A 1 91 ? 14.075 1.637 -0.309 1.00 96.31 91 TYR A C 1
ATOM 739 O O . TYR A 1 91 ? 13.243 2.335 0.266 1.00 96.31 91 TYR A O 1
ATOM 747 N N . GLY A 1 92 ? 13.916 0.324 -0.500 1.00 97.12 92 GLY A N 1
ATOM 748 C CA . GLY A 1 92 ? 12.711 -0.410 -0.110 1.00 97.12 92 GLY A CA 1
ATOM 749 C C . GLY A 1 92 ? 12.320 -0.183 1.352 1.00 97.12 92 GLY A C 1
ATOM 750 O O . GLY A 1 92 ? 11.211 0.268 1.645 1.00 97.12 92 GLY A O 1
ATOM 751 N N . ARG A 1 93 ? 13.275 -0.363 2.277 1.00 97.62 93 ARG A N 1
ATOM 752 C CA . ARG A 1 93 ? 13.063 -0.122 3.716 1.00 97.62 93 ARG A CA 1
ATOM 753 C C . ARG A 1 93 ? 12.660 1.322 4.014 1.00 97.62 93 ARG A C 1
ATOM 755 O O . ARG A 1 93 ? 11.845 1.571 4.901 1.00 97.62 93 ARG A O 1
ATOM 762 N N . ASN A 1 94 ? 13.229 2.285 3.290 1.00 97.88 94 ASN A N 1
ATOM 763 C CA . ASN A 1 94 ? 12.907 3.694 3.484 1.00 97.88 94 ASN A CA 1
ATOM 764 C C . ASN A 1 94 ? 11.481 4.026 3.022 1.00 97.88 94 ASN A C 1
ATOM 766 O O . ASN A 1 94 ? 10.779 4.750 3.725 1.00 97.88 94 ASN A O 1
ATOM 770 N N . TYR A 1 95 ? 11.035 3.459 1.899 1.00 98.25 95 TYR A N 1
ATOM 771 C CA . TYR A 1 95 ? 9.661 3.605 1.410 1.00 98.25 95 TYR A CA 1
ATOM 772 C C . TYR A 1 95 ? 8.654 2.998 2.390 1.00 98.25 95 TYR A C 1
ATOM 774 O O . TYR A 1 95 ? 7.684 3.666 2.749 1.00 98.25 95 TYR A O 1
ATOM 782 N N . GLN A 1 96 ? 8.921 1.785 2.887 1.00 98.12 96 GLN A N 1
ATOM 783 C CA . GLN A 1 96 ? 8.073 1.133 3.891 1.00 98.12 96 GLN A CA 1
ATOM 784 C C . GLN A 1 96 ? 7.927 2.000 5.142 1.00 98.12 96 GLN A C 1
ATOM 786 O O . GLN A 1 96 ? 6.808 2.259 5.578 1.00 98.12 96 GLN A O 1
ATOM 791 N N . GLN A 1 97 ? 9.045 2.509 5.672 1.00 97.88 97 GLN A N 1
ATOM 792 C CA . GLN A 1 97 ? 9.030 3.380 6.844 1.00 97.88 97 GLN A CA 1
ATOM 793 C C . GLN A 1 97 ? 8.194 4.642 6.596 1.00 97.88 97 GLN A C 1
ATOM 795 O O . GLN A 1 97 ? 7.303 4.946 7.380 1.00 97.88 97 GLN A O 1
ATOM 800 N N . LYS A 1 98 ? 8.419 5.352 5.481 1.00 98.31 98 LYS A N 1
ATOM 801 C CA . LYS A 1 98 ? 7.673 6.584 5.171 1.00 98.31 98 LYS A CA 1
ATOM 802 C C . LYS A 1 98 ? 6.175 6.356 5.004 1.00 98.31 98 LYS A C 1
ATOM 804 O O . LYS A 1 98 ? 5.393 7.209 5.421 1.00 98.31 98 LYS A O 1
ATOM 809 N N . LEU A 1 99 ? 5.779 5.228 4.419 1.00 98.50 99 LEU A N 1
ATOM 810 C CA . LEU A 1 99 ? 4.373 4.876 4.261 1.00 98.50 99 LEU A CA 1
ATOM 811 C C . LEU A 1 99 ? 3.723 4.523 5.609 1.00 98.50 99 LEU A C 1
ATOM 813 O O . LEU A 1 99 ? 2.676 5.083 5.927 1.00 98.50 99 LEU A O 1
ATOM 817 N N . VAL A 1 100 ? 4.351 3.667 6.425 1.00 98.12 100 VAL A N 1
ATOM 818 C CA . VAL A 1 100 ? 3.834 3.309 7.762 1.00 98.12 100 VAL A CA 1
ATOM 819 C C . VAL A 1 100 ? 3.750 4.540 8.662 1.00 98.12 100 VAL A C 1
ATOM 821 O O . VAL A 1 100 ? 2.686 4.800 9.219 1.00 98.12 100 VAL A O 1
ATOM 824 N N . ASP A 1 101 ? 4.812 5.348 8.739 1.00 98.38 101 ASP A N 1
ATOM 825 C CA . ASP A 1 101 ? 4.829 6.581 9.537 1.00 98.38 101 ASP A CA 1
ATOM 826 C C . ASP A 1 101 ? 3.648 7.492 9.160 1.00 98.38 101 ASP A C 1
ATOM 828 O O . ASP A 1 101 ? 2.967 8.047 10.027 1.00 98.38 101 ASP A O 1
ATOM 832 N N . ARG A 1 102 ? 3.360 7.629 7.856 1.00 98.38 102 ARG A N 1
ATOM 833 C CA . ARG A 1 102 ? 2.240 8.450 7.388 1.00 98.38 102 ARG A CA 1
ATOM 834 C C . ARG A 1 102 ? 0.881 7.859 7.756 1.00 98.38 102 ARG A C 1
ATOM 836 O O . ARG A 1 102 ? 0.003 8.643 8.126 1.00 98.38 102 ARG A O 1
ATOM 843 N N . ILE A 1 103 ? 0.706 6.540 7.634 1.00 98.38 103 ILE A N 1
ATOM 844 C CA . ILE A 1 103 ? -0.535 5.838 7.998 1.00 98.38 103 ILE A CA 1
ATOM 845 C C . ILE A 1 103 ? -0.839 6.067 9.478 1.00 98.38 103 ILE A C 1
ATOM 847 O O . ILE A 1 103 ? -1.919 6.553 9.804 1.00 98.38 103 ILE A O 1
ATOM 851 N N . PHE A 1 104 ? 0.123 5.802 10.365 1.00 98.38 104 PHE A N 1
ATOM 852 C CA . PHE A 1 104 ? -0.090 5.929 11.810 1.00 98.38 104 PHE A CA 1
ATOM 853 C C . PHE A 1 104 ? -0.272 7.382 12.249 1.00 98.38 104 PHE A C 1
ATOM 855 O O . PHE A 1 104 ? -1.127 7.655 13.087 1.00 98.38 104 PHE A O 1
ATOM 862 N N . ARG A 1 105 ? 0.421 8.332 11.610 1.00 98.25 105 ARG A N 1
ATOM 863 C CA . ARG A 1 105 ? 0.153 9.760 11.827 1.00 98.25 105 ARG A CA 1
ATOM 864 C C . ARG A 1 105 ? -1.258 10.164 11.387 1.00 98.25 105 ARG A C 1
ATOM 866 O O . ARG A 1 105 ? -1.883 10.995 12.034 1.00 98.25 105 ARG A O 1
ATOM 873 N N . ASP A 1 106 ? -1.776 9.606 10.289 1.00 97.88 106 ASP A N 1
ATOM 874 C CA . ASP A 1 106 ? -3.167 9.854 9.882 1.00 97.88 106 ASP A CA 1
ATOM 875 C C . ASP A 1 106 ? -4.146 9.309 10.917 1.00 97.88 106 ASP A C 1
ATOM 877 O O . ASP A 1 106 ? -5.099 9.987 11.283 1.00 97.88 106 ASP A O 1
ATOM 881 N N . MET A 1 107 ? -3.889 8.098 11.410 1.00 97.81 107 MET A N 1
ATOM 882 C CA . MET A 1 107 ? -4.716 7.460 12.428 1.00 97.81 107 MET A CA 1
ATOM 883 C C . MET A 1 107 ? -4.763 8.276 13.713 1.00 97.81 107 MET A C 1
ATOM 885 O O . MET A 1 107 ? -5.852 8.508 14.220 1.00 97.81 107 MET A O 1
ATOM 889 N N . GLU A 1 108 ? -3.614 8.744 14.199 1.00 97.81 108 GLU A N 1
ATOM 890 C CA . GLU A 1 108 ? -3.514 9.613 15.374 1.00 97.81 108 GLU A CA 1
ATOM 891 C C . GLU A 1 108 ? -4.413 10.851 15.223 1.00 97.81 108 GLU A C 1
ATOM 893 O O . GLU A 1 108 ? -5.278 11.112 16.062 1.00 97.81 108 GLU A O 1
ATOM 898 N N . LEU A 1 109 ? -4.277 11.563 14.097 1.00 96.81 109 LEU A N 1
ATOM 899 C CA . LEU A 1 109 ? -5.055 12.769 13.805 1.00 96.81 109 LEU A CA 1
ATOM 900 C C . LEU A 1 109 ? -6.556 12.484 13.700 1.00 96.81 109 LEU A C 1
ATOM 902 O O . LEU A 1 109 ? -7.369 13.275 14.176 1.00 96.81 109 LEU A O 1
ATOM 906 N N . ARG A 1 110 ? -6.939 11.357 13.096 1.00 95.62 110 ARG A N 1
ATOM 907 C CA . ARG A 1 110 ? -8.344 10.962 12.950 1.00 95.62 110 ARG A CA 1
ATOM 908 C C . ARG A 1 110 ? -8.951 10.473 14.263 1.00 95.62 110 ARG A C 1
ATOM 910 O O . ARG A 1 110 ? -10.106 10.773 14.538 1.00 95.62 110 ARG A O 1
ATOM 917 N N . MET A 1 111 ? -8.192 9.779 15.106 1.00 96.38 111 MET A N 1
ATOM 918 C CA . MET A 1 111 ? -8.646 9.399 16.447 1.00 96.38 111 MET A CA 1
ATOM 919 C C . MET A 1 111 ? -8.904 10.632 17.317 1.00 96.38 111 MET A C 1
ATOM 921 O O . MET A 1 111 ? -9.933 10.702 17.988 1.00 96.38 111 MET A O 1
ATOM 925 N N . ALA A 1 112 ? -8.011 11.621 17.262 1.00 96.12 112 ALA A N 1
ATOM 926 C CA . ALA A 1 112 ? -8.190 12.877 17.982 1.00 96.12 112 ALA A CA 1
ATOM 927 C C . ALA A 1 112 ? -9.350 13.715 17.411 1.00 96.12 112 ALA A C 1
ATOM 929 O O . ALA A 1 112 ? -10.197 14.194 18.162 1.00 96.12 112 ALA A O 1
ATOM 930 N N . GLY A 1 113 ? -9.392 13.889 16.087 1.00 94.19 113 GLY A N 1
ATOM 931 C CA . GLY A 1 113 ? -10.327 14.794 15.417 1.00 94.19 113 GLY A CA 1
ATOM 932 C C . GLY A 1 113 ? -11.696 14.188 15.106 1.00 94.19 113 GLY A C 1
ATOM 933 O O . GLY A 1 113 ? -12.715 14.769 15.459 1.00 94.19 113 GLY A O 1
ATOM 934 N N . GLU A 1 114 ? -11.734 13.032 14.440 1.00 90.62 114 GLU A N 1
ATOM 935 C CA . GLU A 1 114 ? -12.981 12.402 13.972 1.00 90.62 114 GLU A CA 1
ATOM 936 C C . GLU A 1 114 ? -13.659 11.575 15.072 1.00 90.62 114 GLU A C 1
ATOM 938 O O . GLU A 1 114 ? -14.882 11.593 15.185 1.00 90.62 114 GLU A O 1
ATOM 943 N N . LEU A 1 115 ? -12.881 10.853 15.890 1.00 90.56 115 LEU A N 1
ATOM 944 C CA . LEU A 1 115 ? -13.421 10.019 16.977 1.00 90.56 115 LEU A CA 1
ATOM 945 C C . LEU A 1 115 ? -13.520 10.760 18.320 1.00 90.56 115 LEU A C 1
ATOM 947 O O . LEU A 1 115 ? -14.061 10.211 19.279 1.00 90.56 115 LEU A O 1
ATOM 951 N N . GLY A 1 116 ? -12.997 11.988 18.405 1.00 92.69 116 GLY A N 1
ATOM 952 C CA . GLY A 1 116 ? -13.073 12.827 19.602 1.00 92.69 116 GLY A CA 1
ATOM 953 C C . GLY A 1 116 ? -12.305 12.282 20.812 1.00 92.69 116 GLY A C 1
ATOM 954 O O . GLY A 1 116 ? -12.639 12.611 21.952 1.00 92.69 116 GLY A O 1
ATOM 955 N N . ILE A 1 117 ? -11.293 11.434 20.599 1.00 94.38 117 ILE A N 1
ATOM 956 C CA . ILE A 1 117 ? -10.484 10.877 21.688 1.00 94.38 117 ILE A CA 1
ATOM 957 C C . ILE A 1 117 ? -9.495 11.950 22.152 1.00 94.38 117 ILE A C 1
ATOM 959 O O . ILE A 1 117 ? -8.503 12.228 21.491 1.00 94.38 117 ILE A O 1
ATOM 963 N N . SER A 1 118 ? -9.741 12.550 23.316 1.00 92.50 118 SER A N 1
ATOM 964 C CA . SER A 1 118 ? -8.900 13.635 23.848 1.00 92.50 118 SER A CA 1
ATOM 965 C C . SER A 1 118 ? -7.630 13.159 24.562 1.00 92.50 118 SER A C 1
ATOM 967 O O . SER A 1 118 ? -6.712 13.943 24.796 1.00 92.50 118 SER A O 1
ATOM 969 N N . SER A 1 119 ? -7.562 11.883 24.949 1.00 96.44 119 SER A N 1
ATOM 970 C CA . SER A 1 119 ? -6.434 11.344 25.707 1.00 96.44 119 SER A CA 1
ATOM 971 C C . SER A 1 119 ? -5.365 10.760 24.787 1.00 96.44 119 SER A C 1
ATOM 973 O O . SER A 1 119 ? -5.537 9.662 24.258 1.00 96.44 119 SER A O 1
ATOM 975 N N . ASN A 1 120 ? -4.213 11.430 24.699 1.00 95.00 120 ASN A N 1
ATOM 976 C CA . ASN A 1 120 ? -3.052 10.926 23.950 1.00 95.00 120 ASN A CA 1
ATOM 977 C C . ASN A 1 120 ? -2.626 9.527 24.413 1.00 95.00 120 ASN A C 1
ATOM 979 O O . ASN A 1 120 ? -2.356 8.668 23.590 1.00 95.00 120 ASN A O 1
ATOM 983 N N . ARG A 1 121 ? -2.687 9.241 25.721 1.00 97.31 121 ARG A N 1
ATOM 984 C CA . ARG A 1 121 ? -2.380 7.904 26.259 1.00 97.31 121 ARG A CA 1
ATOM 985 C C . ARG A 1 121 ? -3.290 6.811 25.682 1.00 97.31 121 ARG A C 1
ATOM 987 O O . ARG A 1 121 ? -2.844 5.681 25.504 1.00 97.31 121 ARG A O 1
ATOM 994 N N . ILE A 1 122 ? -4.566 7.125 25.446 1.00 96.56 122 ILE A N 1
ATOM 995 C CA . ILE A 1 122 ? -5.522 6.188 24.838 1.00 96.56 122 ILE A CA 1
ATOM 996 C C . ILE A 1 122 ? -5.197 6.008 23.353 1.00 96.56 122 ILE A C 1
ATOM 998 O O . ILE A 1 122 ? -5.148 4.872 22.887 1.00 96.56 122 ILE A O 1
ATOM 1002 N N . ILE A 1 123 ? -4.923 7.103 22.637 1.00 97.19 123 ILE A N 1
ATOM 1003 C CA . ILE A 1 123 ? -4.509 7.063 21.228 1.00 97.19 123 ILE A CA 1
ATOM 1004 C C . ILE A 1 123 ? -3.239 6.218 21.067 1.00 97.19 123 ILE A C 1
ATOM 1006 O O . ILE A 1 123 ? -3.240 5.279 20.280 1.00 97.19 123 ILE A O 1
ATOM 1010 N N . ASP A 1 124 ? -2.202 6.464 21.869 1.00 97.75 124 ASP A N 1
ATOM 1011 C CA . ASP A 1 124 ? -0.945 5.704 21.853 1.00 97.75 124 ASP A CA 1
ATOM 1012 C C . ASP A 1 124 ? -1.167 4.205 22.103 1.00 97.75 124 ASP A C 1
ATOM 1014 O O . ASP A 1 124 ? -0.516 3.356 21.487 1.00 97.75 124 ASP A O 1
ATOM 1018 N N . GLY A 1 125 ? -2.105 3.872 22.997 1.00 98.25 125 GLY A N 1
ATOM 1019 C CA . GLY A 1 125 ? -2.545 2.498 23.232 1.00 98.25 125 GLY A CA 1
ATOM 1020 C C . GLY A 1 125 ? -3.122 1.866 21.966 1.00 98.25 125 GLY A C 1
ATOM 1021 O O . GLY A 1 125 ? -2.624 0.835 21.518 1.00 98.25 125 GLY A O 1
ATOM 1022 N N . TYR A 1 126 ? -4.095 2.528 21.335 1.00 97.81 126 TYR A N 1
ATOM 1023 C CA . TYR A 1 126 ? -4.684 2.047 20.085 1.00 97.81 126 TYR A CA 1
ATOM 1024 C C . TYR A 1 126 ? -3.664 1.946 18.949 1.00 97.81 126 TYR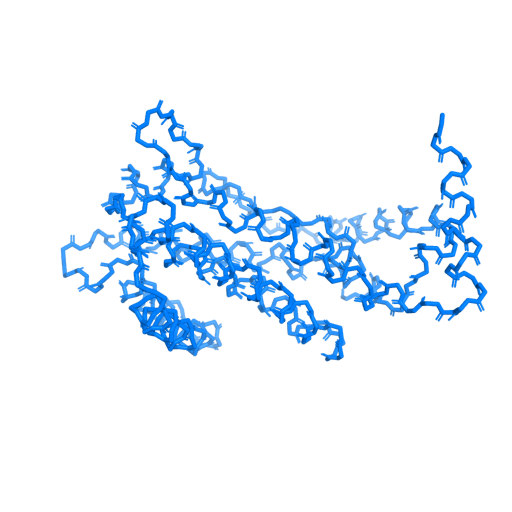 A C 1
ATOM 1026 O O . TYR A 1 126 ? -3.671 0.959 18.216 1.00 97.81 126 TYR A O 1
ATOM 1034 N N . LEU A 1 127 ? -2.771 2.926 18.788 1.00 98.31 127 LEU A N 1
ATOM 1035 C CA . LEU A 1 127 ? -1.744 2.893 17.745 1.00 98.31 127 LEU A CA 1
ATOM 1036 C C . LEU A 1 127 ? -0.802 1.697 17.930 1.00 98.31 127 LEU A C 1
ATOM 1038 O O . LEU A 1 127 ? -0.468 1.028 16.955 1.00 98.31 127 LEU A O 1
ATOM 1042 N N . ARG A 1 128 ? -0.421 1.358 19.167 1.00 98.38 128 ARG A N 1
ATOM 1043 C CA . ARG A 1 128 ? 0.353 0.137 19.441 1.00 98.38 128 ARG A CA 1
ATOM 1044 C C . ARG A 1 128 ? -0.410 -1.139 19.085 1.00 98.38 128 ARG A C 1
ATOM 1046 O O . ARG A 1 128 ? 0.186 -2.066 18.526 1.00 98.38 128 ARG A O 1
ATOM 1053 N N . ASP A 1 129 ? -1.701 -1.190 19.392 1.00 98.31 129 ASP A N 1
ATOM 1054 C CA . ASP A 1 129 ? -2.538 -2.351 19.086 1.00 98.31 129 ASP A CA 1
ATOM 1055 C C . ASP A 1 129 ? -2.678 -2.531 17.569 1.00 98.31 129 ASP A C 1
ATOM 1057 O O . ASP A 1 129 ? -2.422 -3.617 17.046 1.00 98.31 129 ASP A O 1
ATOM 1061 N N . TYR A 1 130 ? -2.968 -1.454 16.836 1.00 98.31 130 TYR A N 1
ATOM 1062 C CA . TYR A 1 130 ? -3.027 -1.474 15.375 1.00 98.31 130 TYR A CA 1
ATOM 1063 C C . TYR A 1 130 ? -1.675 -1.778 14.724 1.00 98.31 130 TYR A C 1
ATOM 1065 O O . TYR A 1 130 ? -1.627 -2.471 13.710 1.00 98.31 130 TYR A O 1
ATOM 1073 N N . HIS A 1 131 ? -0.564 -1.322 15.304 1.00 98.38 131 HIS A N 1
ATOM 1074 C CA . HIS A 1 131 ? 0.768 -1.692 14.828 1.00 98.38 131 HIS A CA 1
ATOM 1075 C C . HIS A 1 131 ? 1.017 -3.197 14.983 1.00 98.38 131 HIS A C 1
ATOM 1077 O O . HIS A 1 131 ? 1.497 -3.848 14.057 1.00 98.38 131 HIS A O 1
ATOM 1083 N N . THR A 1 132 ? 0.628 -3.777 16.119 1.00 98.38 132 THR A N 1
ATOM 1084 C CA . THR A 1 132 ? 0.721 -5.228 16.342 1.00 98.38 132 THR A CA 1
ATOM 1085 C C . THR A 1 132 ? -0.154 -6.001 15.351 1.00 98.38 132 THR A C 1
ATOM 1087 O O . THR A 1 132 ? 0.302 -6.982 14.763 1.00 98.38 132 THR A O 1
ATOM 1090 N N . GLN A 1 133 ? -1.379 -5.526 15.098 1.00 97.75 133 GLN A N 1
ATOM 1091 C CA . GLN A 1 133 ? -2.268 -6.100 14.083 1.00 97.75 133 GLN A CA 1
ATOM 1092 C C . GLN A 1 133 ? -1.660 -6.023 12.680 1.00 97.75 133 GLN A C 1
ATOM 1094 O O . GLN A 1 133 ? -1.713 -7.008 11.946 1.00 97.75 133 GLN A O 1
ATOM 1099 N N . LEU A 1 134 ? -1.044 -4.893 12.317 1.00 98.44 134 LEU A N 1
ATOM 1100 C CA . LEU A 1 134 ? -0.386 -4.724 11.025 1.00 98.44 134 LEU A CA 1
ATOM 1101 C C . LEU A 1 134 ? 0.736 -5.745 10.826 1.00 98.44 134 LEU A C 1
ATOM 1103 O O . LEU A 1 134 ? 0.802 -6.377 9.774 1.00 98.44 134 LEU A O 1
ATOM 1107 N N . LEU A 1 135 ? 1.594 -5.938 11.831 1.00 98.25 135 LEU A N 1
ATOM 1108 C CA . LEU A 1 135 ? 2.658 -6.941 11.764 1.00 98.25 135 LEU A CA 1
ATOM 1109 C C . LEU A 1 135 ? 2.089 -8.357 11.605 1.00 98.25 135 LEU A C 1
ATOM 1111 O O . LEU A 1 135 ? 2.580 -9.119 10.776 1.00 98.25 135 LEU A O 1
ATOM 1115 N N . GLY A 1 136 ? 1.023 -8.688 12.339 1.00 98.31 136 GLY A N 1
ATOM 1116 C CA . GLY A 1 136 ? 0.327 -9.969 12.192 1.00 98.31 136 GLY A CA 1
ATOM 1117 C C . GLY A 1 136 ? -0.269 -10.169 10.795 1.00 98.31 136 GLY A C 1
ATOM 1118 O O . GLY A 1 136 ? -0.129 -11.248 10.222 1.00 98.31 136 GLY A O 1
ATOM 1119 N N . CYS A 1 137 ? -0.871 -9.123 10.220 1.00 97.69 137 CYS A N 1
ATOM 1120 C CA . CYS A 1 137 ? -1.383 -9.140 8.849 1.00 97.69 137 CYS A CA 1
ATOM 1121 C C . CYS A 1 137 ? -0.261 -9.400 7.840 1.00 97.69 137 CYS A C 1
ATOM 1123 O O . CYS A 1 137 ? -0.414 -10.256 6.978 1.00 97.69 137 CYS A O 1
ATOM 1125 N N . VAL A 1 138 ? 0.873 -8.699 7.965 1.00 98.31 138 VAL A N 1
ATOM 1126 C CA . VAL A 1 138 ? 2.026 -8.874 7.066 1.00 98.31 138 VAL A CA 1
ATOM 1127 C C . VAL A 1 138 ? 2.505 -10.323 7.071 1.00 98.31 138 VAL A C 1
ATOM 1129 O O . VAL A 1 138 ? 2.661 -10.897 6.000 1.00 98.31 138 VAL A O 1
ATOM 1132 N N . VAL A 1 139 ? 2.673 -10.929 8.250 1.00 98.31 139 VAL A N 1
ATOM 1133 C CA . VAL A 1 139 ? 3.109 -12.330 8.368 1.00 98.31 139 VAL A CA 1
ATOM 1134 C C . VAL A 1 139 ? 2.108 -13.282 7.710 1.00 98.31 139 VAL A C 1
ATOM 1136 O O . VAL A 1 139 ? 2.508 -14.118 6.906 1.00 98.31 139 VAL A O 1
ATOM 1139 N N . ALA A 1 140 ? 0.814 -13.135 8.006 1.00 98.44 140 ALA A N 1
ATOM 1140 C CA . ALA A 1 140 ? -0.222 -14.022 7.472 1.00 98.44 140 ALA A CA 1
ATOM 1141 C C . ALA A 1 140 ? -0.382 -13.897 5.947 1.00 98.44 140 ALA A C 1
ATOM 1143 O O . ALA A 1 140 ? -0.576 -14.890 5.248 1.00 98.44 140 ALA A O 1
ATOM 1144 N N . TYR A 1 141 ? -0.299 -12.677 5.413 1.00 98.69 141 TYR A N 1
ATOM 1145 C CA . TYR A 1 141 ? -0.383 -12.461 3.973 1.00 98.69 141 TYR A CA 1
ATOM 1146 C C . TYR A 1 141 ? 0.890 -12.911 3.247 1.00 98.69 141 TYR A C 1
ATOM 1148 O O . TYR A 1 141 ? 0.787 -13.456 2.150 1.00 98.69 141 TYR A O 1
ATOM 1156 N N . ASP A 1 142 ? 2.074 -12.738 3.846 1.00 98.62 142 ASP A N 1
ATOM 1157 C CA . ASP A 1 142 ? 3.328 -13.266 3.295 1.00 98.62 142 ASP A CA 1
ATOM 1158 C C . ASP A 1 142 ? 3.306 -14.802 3.237 1.00 98.62 142 ASP A C 1
ATOM 1160 O O . ASP A 1 142 ? 3.698 -15.378 2.221 1.00 98.62 142 ASP A O 1
ATOM 1164 N N . GLU A 1 143 ? 2.787 -15.463 4.276 1.00 98.44 143 GLU A N 1
ATOM 1165 C CA . GLU A 1 143 ? 2.573 -16.913 4.282 1.00 98.44 143 GLU A CA 1
ATOM 1166 C C . GLU A 1 143 ? 1.665 -17.339 3.119 1.00 98.44 143 GLU A C 1
ATOM 1168 O O . GLU A 1 143 ? 2.064 -18.178 2.311 1.00 98.44 143 GLU A O 1
ATOM 1173 N N . GLY A 1 144 ? 0.493 -16.714 2.964 1.00 98.25 144 GLY A N 1
ATOM 1174 C CA . GLY A 1 144 ? -0.430 -17.012 1.862 1.00 98.25 144 GLY A CA 1
ATOM 1175 C C . GLY A 1 144 ? 0.126 -16.690 0.467 1.00 98.25 144 GLY A C 1
ATOM 1176 O O . GLY A 1 144 ? -0.165 -17.380 -0.510 1.00 98.25 144 GLY A O 1
ATOM 1177 N N . LEU A 1 145 ? 0.967 -15.660 0.342 1.00 97.62 145 LEU A N 1
ATOM 1178 C CA . LEU A 1 145 ? 1.620 -15.324 -0.923 1.00 97.62 145 LEU A CA 1
ATOM 1179 C C . LEU A 1 145 ? 2.588 -16.428 -1.371 1.00 97.62 145 LEU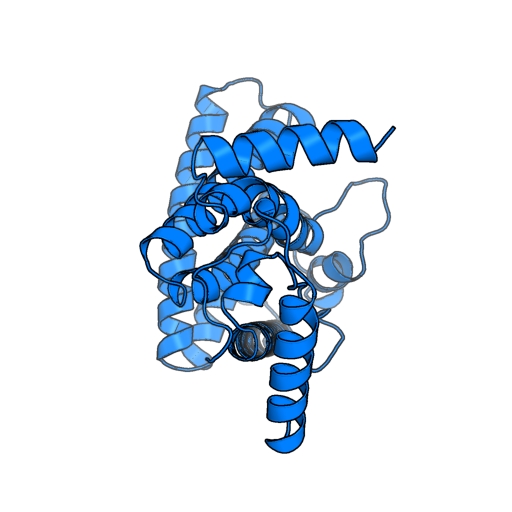 A C 1
ATOM 1181 O O . LEU A 1 145 ? 2.598 -16.757 -2.559 1.00 97.62 145 LEU A O 1
ATOM 1185 N N . VAL A 1 146 ? 3.376 -16.975 -0.438 1.00 97.06 146 VAL A N 1
ATOM 1186 C CA . VAL A 1 146 ? 4.433 -17.970 -0.703 1.00 97.06 146 VAL A CA 1
ATOM 1187 C C . VAL A 1 146 ? 3.894 -19.400 -0.811 1.00 97.06 146 VAL A C 1
ATOM 1189 O O . VAL A 1 146 ? 4.507 -20.224 -1.486 1.00 97.06 146 VAL A O 1
ATOM 1192 N N . THR A 1 147 ? 2.773 -19.700 -0.155 1.00 97.19 147 THR A N 1
ATOM 1193 C CA . THR A 1 147 ? 2.205 -21.054 -0.088 1.00 97.19 147 THR A CA 1
ATOM 1194 C C . THR A 1 147 ? 1.153 -21.289 -1.171 1.00 97.19 147 THR A C 1
ATOM 1196 O O . THR A 1 147 ? 1.469 -21.819 -2.235 1.00 97.19 147 THR A O 1
ATOM 1199 N N . ASP A 1 148 ? -0.094 -20.897 -0.9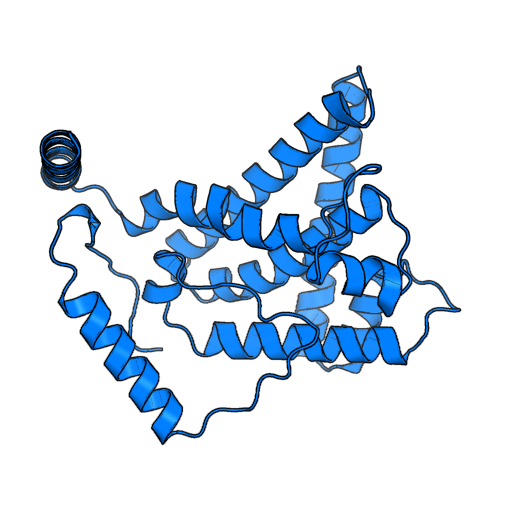17 1.00 97.81 148 ASP A N 1
ATOM 1200 C CA . ASP A 1 148 ? -1.238 -21.159 -1.780 1.00 97.81 148 ASP A CA 1
ATOM 1201 C C . ASP A 1 148 ? -2.408 -20.194 -1.516 1.00 97.81 148 ASP A C 1
ATOM 1203 O O . ASP A 1 148 ? -2.465 -19.460 -0.523 1.00 97.81 148 ASP A O 1
ATOM 1207 N N . ASP A 1 149 ? -3.374 -20.198 -2.435 1.00 98.25 149 ASP A N 1
ATOM 1208 C CA . ASP A 1 149 ? -4.552 -19.333 -2.354 1.00 98.25 149 ASP A CA 1
ATOM 1209 C C . ASP A 1 149 ? -5.526 -19.724 -1.237 1.00 98.25 149 ASP A C 1
ATOM 1211 O O . ASP A 1 149 ? -6.303 -18.875 -0.806 1.00 98.25 149 ASP A O 1
ATOM 1215 N N . ILE A 1 150 ? -5.474 -20.955 -0.716 1.00 98.12 150 ILE A N 1
ATOM 1216 C CA . ILE A 1 150 ? -6.317 -21.378 0.414 1.00 98.12 150 ILE A CA 1
ATOM 1217 C C . ILE A 1 150 ? -5.832 -20.677 1.686 1.00 98.12 150 ILE A C 1
ATOM 1219 O O . ILE A 1 150 ? -6.624 -20.098 2.433 1.00 98.12 150 ILE A O 1
ATOM 1223 N N . THR A 1 151 ? -4.518 -20.662 1.895 1.00 98.56 151 THR A N 1
ATOM 1224 C CA . THR A 1 151 ? -3.860 -19.985 3.013 1.00 98.56 151 THR A CA 1
ATOM 1225 C C . THR A 1 151 ? -4.028 -18.470 2.907 1.00 98.56 151 THR A C 1
ATOM 1227 O O . THR A 1 151 ? -4.380 -17.812 3.891 1.00 98.56 151 THR A O 1
ATOM 1230 N N . LEU A 1 152 ? -3.893 -17.904 1.700 1.00 98.69 152 LEU A N 1
ATOM 1231 C CA . LEU A 1 152 ? -4.176 -16.485 1.464 1.00 98.69 152 LEU A CA 1
ATOM 1232 C C . LEU A 1 152 ? -5.653 -16.137 1.717 1.00 98.69 152 LEU A C 1
ATOM 1234 O O . LEU A 1 152 ? -5.936 -15.126 2.363 1.00 98.69 152 LEU A O 1
ATOM 1238 N N . ALA A 1 153 ? -6.594 -16.976 1.273 1.00 98.62 153 ALA A N 1
ATOM 1239 C CA . ALA A 1 153 ? -8.022 -16.800 1.536 1.00 98.62 153 ALA A CA 1
ATOM 1240 C C . ALA A 1 153 ? -8.324 -16.825 3.040 1.00 98.62 153 ALA A C 1
ATOM 1242 O O . ALA A 1 153 ? -9.063 -15.971 3.530 1.00 98.62 153 ALA A O 1
ATOM 1243 N N . ALA A 1 154 ? -7.709 -17.744 3.792 1.00 98.50 154 ALA A N 1
ATOM 1244 C CA . ALA A 1 154 ? -7.852 -17.814 5.244 1.00 98.50 154 ALA A CA 1
ATOM 1245 C C . ALA A 1 154 ? -7.310 -16.550 5.937 1.00 98.50 154 ALA A C 1
ATOM 1247 O O . ALA A 1 154 ? -7.966 -16.000 6.829 1.00 98.50 154 ALA A O 1
ATOM 1248 N N . ALA A 1 155 ? -6.152 -16.043 5.501 1.00 98.62 155 ALA A N 1
ATOM 1249 C CA . ALA A 1 155 ? -5.584 -14.797 6.010 1.00 98.62 155 ALA A CA 1
ATOM 1250 C C . ALA A 1 155 ? -6.488 -13.589 5.707 1.00 98.62 155 ALA A C 1
ATOM 1252 O O . ALA A 1 155 ? -6.718 -12.756 6.588 1.00 98.62 155 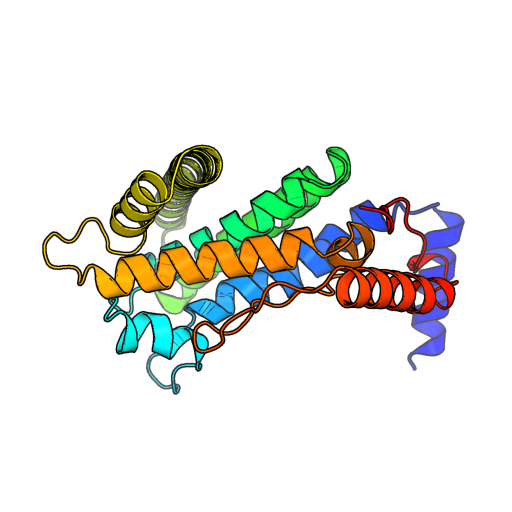ALA A O 1
ATOM 1253 N N . ILE A 1 156 ? -7.043 -13.501 4.495 1.00 98.62 156 ILE A N 1
ATOM 1254 C CA . ILE A 1 156 ? -7.987 -12.446 4.103 1.00 98.62 156 ILE A CA 1
ATOM 1255 C C . ILE A 1 156 ? -9.284 -12.543 4.912 1.00 98.62 156 ILE A C 1
ATOM 1257 O O . ILE A 1 156 ? -9.745 -11.540 5.455 1.00 98.62 156 ILE A O 1
ATOM 1261 N N . TRP A 1 157 ? -9.860 -13.735 5.053 1.00 98.62 157 TRP A N 1
ATOM 1262 C CA . TRP A 1 157 ? -11.067 -13.953 5.847 1.00 98.62 157 TRP A CA 1
ATOM 1263 C C . TRP A 1 157 ? -10.876 -13.524 7.308 1.00 98.62 157 TRP A C 1
ATOM 1265 O O . TRP A 1 157 ? -11.686 -12.775 7.858 1.00 98.62 157 TRP A O 1
ATOM 1275 N N . ARG A 1 158 ? -9.759 -13.922 7.925 1.00 98.12 158 ARG A N 1
ATOM 1276 C CA . ARG A 1 158 ? -9.444 -13.562 9.311 1.00 98.12 158 ARG A CA 1
ATOM 1277 C C . ARG A 1 158 ? -9.277 -12.053 9.500 1.00 98.12 158 ARG A C 1
ATOM 1279 O O . ARG A 1 158 ? -9.789 -11.514 10.477 1.00 98.12 158 ARG A O 1
ATOM 1286 N N . ASN A 1 159 ? -8.553 -11.386 8.600 1.00 98.06 159 ASN A N 1
ATOM 1287 C CA . ASN A 1 159 ? -8.128 -9.999 8.804 1.00 98.06 159 ASN A CA 1
ATOM 1288 C C . ASN A 1 159 ? -9.066 -8.952 8.184 1.00 98.06 159 ASN A C 1
ATOM 1290 O O . ASN A 1 159 ? -9.159 -7.856 8.721 1.00 98.06 159 ASN A O 1
ATOM 1294 N N . ILE A 1 160 ? -9.750 -9.257 7.077 1.00 98.19 160 ILE A N 1
ATOM 1295 C CA . ILE A 1 160 ? -10.671 -8.328 6.396 1.00 98.19 160 ILE A CA 1
ATOM 1296 C C . ILE A 1 160 ? -12.119 -8.620 6.771 1.00 98.19 160 ILE A C 1
ATOM 1298 O O . ILE A 1 160 ? -12.875 -7.695 7.051 1.00 98.19 160 ILE A O 1
ATOM 1302 N N . PHE A 1 161 ? -12.504 -9.896 6.818 1.00 98.19 161 PHE A N 1
ATOM 1303 C CA . PHE A 1 161 ? -13.865 -10.311 7.169 1.00 98.19 161 PHE A CA 1
ATOM 1304 C C . PHE A 1 161 ? -14.023 -10.599 8.670 1.00 98.19 161 PHE A C 1
ATOM 1306 O O . PHE A 1 161 ? -15.040 -11.148 9.089 1.00 98.19 161 PHE A O 1
ATOM 1313 N N . ASN A 1 162 ? -13.033 -10.221 9.489 1.00 96.06 162 ASN A N 1
ATOM 1314 C CA . ASN A 1 162 ? -13.012 -10.396 10.946 1.00 96.06 162 ASN A CA 1
ATOM 1315 C C . ASN A 1 162 ? -13.245 -11.844 11.413 1.00 96.06 162 ASN A C 1
ATOM 1317 O O . ASN A 1 162 ? -13.788 -12.067 12.494 1.00 96.06 162 ASN A O 1
ATOM 1321 N N . GLY A 1 163 ? -12.887 -12.837 10.591 1.00 96.62 163 GLY A N 1
ATOM 1322 C CA . GLY A 1 163 ? -13.162 -14.240 10.897 1.00 96.62 163 GLY A CA 1
ATOM 1323 C C . GLY A 1 163 ? -14.659 -14.550 11.010 1.00 96.62 163 GLY A C 1
ATOM 1324 O O . GLY A 1 163 ? -15.043 -15.460 11.742 1.00 96.62 163 GLY A O 1
ATOM 1325 N N . ASN A 1 164 ? -15.519 -13.775 10.341 1.00 96.88 164 ASN A N 1
ATOM 1326 C CA . ASN A 1 164 ? -16.962 -13.971 10.394 1.00 96.88 164 ASN A CA 1
ATOM 1327 C C . ASN A 1 164 ? -17.329 -15.329 9.759 1.00 96.88 164 ASN A C 1
ATOM 1329 O O . ASN A 1 164 ? -17.141 -15.490 8.549 1.00 96.88 164 ASN A O 1
ATOM 1333 N N . PRO A 1 165 ? -17.891 -16.292 10.516 1.00 96.00 165 PRO A N 1
ATOM 1334 C CA . PRO A 1 165 ? -18.254 -17.607 9.983 1.00 96.00 165 PRO A CA 1
ATOM 1335 C C . PRO A 1 165 ? -19.361 -17.545 8.920 1.00 96.00 165 PRO A C 1
ATOM 1337 O O . PRO A 1 165 ? -19.532 -18.495 8.167 1.00 96.00 165 PRO A O 1
ATOM 1340 N N . ASN A 1 166 ? -20.087 -16.425 8.842 1.00 96.50 166 ASN A N 1
ATOM 1341 C CA . ASN A 1 166 ? -21.148 -16.184 7.866 1.00 96.50 166 ASN A CA 1
ATOM 1342 C C . ASN A 1 166 ? -20.687 -15.319 6.680 1.00 96.50 166 ASN A C 1
ATOM 1344 O O . ASN A 1 166 ? -21.525 -14.846 5.914 1.00 96.50 166 ASN A O 1
ATOM 1348 N N . ALA A 1 167 ? -19.385 -15.041 6.548 1.00 96.75 167 ALA A N 1
ATOM 1349 C CA . ALA A 1 167 ? -18.869 -14.323 5.389 1.00 96.75 167 ALA A CA 1
ATOM 1350 C C . ALA A 1 167 ? -19.119 -15.133 4.107 1.00 96.75 167 ALA A C 1
ATOM 1352 O O . ALA A 1 167 ? -18.849 -16.333 4.061 1.00 96.75 167 ALA A O 1
ATOM 1353 N N . ASP A 1 168 ? -19.599 -14.471 3.054 1.00 97.44 168 ASP A N 1
ATOM 1354 C CA . ASP A 1 168 ? -19.746 -15.105 1.747 1.00 97.44 168 ASP A CA 1
ATOM 1355 C C . ASP A 1 168 ? -18.362 -15.445 1.175 1.00 97.44 168 ASP A C 1
ATOM 1357 O O . ASP A 1 168 ? -17.536 -14.562 0.929 1.00 97.44 168 ASP A O 1
ATOM 1361 N N . LEU A 1 169 ? -18.103 -16.732 0.943 1.00 96.19 169 LEU A N 1
ATOM 1362 C CA . LEU A 1 169 ? -16.815 -17.199 0.428 1.00 96.19 169 LEU A CA 1
ATOM 1363 C C . LEU A 1 169 ? -16.496 -16.639 -0.965 1.00 96.19 169 LEU A C 1
ATOM 1365 O O . LEU A 1 169 ? -15.323 -16.472 -1.289 1.00 96.19 169 LEU A O 1
ATOM 1369 N N . ARG A 1 170 ? -17.510 -16.263 -1.755 1.00 97.62 170 ARG A N 1
ATOM 1370 C CA . ARG A 1 170 ? -17.318 -15.597 -3.054 1.00 97.62 170 ARG A CA 1
ATOM 1371 C C . ARG A 1 170 ? -16.704 -14.208 -2.889 1.00 97.62 170 ARG A C 1
ATOM 1373 O O . ARG A 1 170 ? -15.923 -13.775 -3.729 1.00 97.62 170 ARG A O 1
ATOM 1380 N N . HIS A 1 171 ? -17.017 -13.509 -1.794 1.00 97.62 171 HIS A N 1
ATOM 1381 C CA . HIS A 1 171 ? -16.407 -12.215 -1.475 1.00 97.62 171 HIS A CA 1
ATOM 1382 C C . HIS A 1 171 ? -14.939 -12.380 -1.065 1.00 97.62 171 HIS A C 1
ATOM 1384 O O . HIS A 1 171 ? -14.096 -11.562 -1.436 1.00 97.62 171 HIS A O 1
ATOM 1390 N N . VAL A 1 172 ? -14.623 -13.454 -0.333 1.00 98.31 172 VAL A N 1
ATOM 1391 C CA . VAL A 1 172 ? -13.239 -13.801 0.020 1.00 98.31 172 VAL A CA 1
ATOM 1392 C C . VAL A 1 172 ? -12.441 -14.137 -1.242 1.00 98.31 172 VAL A C 1
ATOM 1394 O O . VAL A 1 172 ? -11.371 -13.570 -1.451 1.00 98.31 172 VAL A O 1
ATOM 1397 N N . GLU A 1 173 ? -12.984 -14.991 -2.112 1.00 97.31 173 GLU A N 1
ATOM 1398 C CA . GLU A 1 173 ? -12.384 -15.359 -3.401 1.00 97.31 173 GLU A CA 1
ATOM 1399 C C . GLU A 1 173 ? -12.141 -14.132 -4.291 1.00 97.31 173 GLU A C 1
ATOM 1401 O O . GLU A 1 173 ? -11.035 -13.950 -4.803 1.00 97.31 173 GLU A O 1
ATOM 1406 N N . ALA A 1 174 ? -13.132 -13.244 -4.424 1.00 97.06 174 ALA A N 1
ATOM 1407 C CA . ALA A 1 174 ? -12.989 -12.010 -5.194 1.00 97.06 174 ALA A CA 1
ATOM 1408 C C . ALA A 1 174 ? -11.808 -11.161 -4.695 1.00 97.06 174 ALA A C 1
ATOM 1410 O O . ALA A 1 174 ? -11.044 -10.617 -5.497 1.00 97.06 174 ALA A O 1
ATOM 1411 N N . LEU A 1 175 ? -11.611 -11.085 -3.374 1.00 97.44 175 LEU A N 1
ATOM 1412 C CA . LEU A 1 175 ? -10.517 -10.318 -2.789 1.00 97.44 175 LEU A CA 1
ATOM 1413 C C . LEU A 1 175 ? -9.152 -11.017 -2.932 1.00 97.44 175 LEU A C 1
ATOM 1415 O O . LEU A 1 175 ? -8.152 -10.332 -3.145 1.00 97.44 175 LEU A O 1
ATOM 1419 N N . VAL A 1 176 ? -9.095 -12.355 -2.899 1.00 98.25 176 VAL A N 1
ATOM 1420 C CA . VAL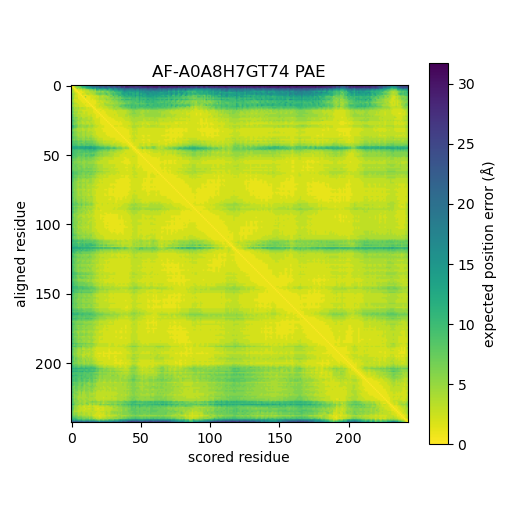 A 1 176 ? -7.888 -13.128 -3.267 1.00 98.25 176 VAL A CA 1
ATOM 1421 C C . VAL A 1 176 ? -7.492 -12.821 -4.713 1.00 98.25 176 VAL A C 1
ATOM 1423 O O . VAL A 1 176 ? -6.345 -12.454 -4.984 1.00 98.25 176 VAL A O 1
ATOM 1426 N N . GLY A 1 177 ? -8.457 -12.897 -5.635 1.00 97.44 177 GLY A N 1
ATOM 1427 C CA . GLY A 1 177 ? -8.252 -12.576 -7.044 1.00 97.44 177 GLY A CA 1
ATOM 1428 C C . GLY A 1 177 ? -7.768 -11.141 -7.241 1.00 97.44 177 GLY A C 1
ATOM 1429 O O . GLY A 1 177 ? -6.820 -10.910 -7.992 1.00 97.44 177 GLY A O 1
ATOM 1430 N N . TYR A 1 178 ? -8.366 -10.173 -6.544 1.00 97.94 178 TYR A N 1
ATOM 1431 C CA . TYR A 1 178 ? -7.908 -8.782 -6.541 1.00 97.94 178 TYR A CA 1
ATOM 1432 C C . TYR A 1 178 ? -6.445 -8.667 -6.092 1.00 97.94 178 TYR A C 1
ATOM 1434 O O . TYR A 1 178 ? -5.629 -8.097 -6.813 1.00 97.94 178 TYR A O 1
ATOM 1442 N N . VAL A 1 179 ? -6.084 -9.257 -4.946 1.00 98.25 179 VAL A N 1
ATOM 1443 C CA . VAL A 1 179 ? -4.714 -9.221 -4.408 1.00 98.25 179 VAL A CA 1
ATOM 1444 C C . VAL A 1 179 ? -3.701 -9.769 -5.415 1.00 98.25 179 VAL A C 1
ATOM 1446 O O . VAL A 1 179 ? -2.690 -9.115 -5.687 1.00 98.25 179 VAL A O 1
ATOM 1449 N N . ARG A 1 180 ? -3.975 -10.935 -6.016 1.00 97.69 180 ARG A N 1
ATOM 1450 C CA . ARG A 1 180 ? -3.087 -11.552 -7.015 1.00 97.69 180 ARG A CA 1
ATOM 1451 C C . ARG A 1 180 ? -2.921 -10.670 -8.254 1.00 97.69 180 ARG A C 1
ATOM 1453 O O . ARG A 1 180 ? -1.809 -10.551 -8.764 1.00 97.69 180 ARG A O 1
ATOM 1460 N N . GLN A 1 181 ? -3.984 -10.003 -8.699 1.00 97.50 181 GLN A N 1
ATOM 1461 C CA . GLN A 1 181 ? -3.929 -9.069 -9.825 1.00 97.50 181 GLN A CA 1
ATOM 1462 C C . GLN A 1 181 ? -3.086 -7.826 -9.515 1.00 97.50 181 GLN A C 1
ATOM 1464 O O . GLN A 1 181 ? -2.258 -7.443 -10.340 1.00 97.50 181 GLN A O 1
ATOM 1469 N N . GLN A 1 182 ? -3.228 -7.231 -8.324 1.00 98.12 182 GLN A N 1
ATOM 1470 C CA . GLN A 1 182 ? -2.397 -6.085 -7.931 1.00 98.12 182 GLN A CA 1
ATOM 1471 C C . GLN A 1 182 ? -0.913 -6.464 -7.867 1.00 98.12 182 GLN A C 1
ATOM 1473 O O . GLN A 1 182 ? -0.062 -5.742 -8.389 1.00 98.12 182 GLN A O 1
ATOM 1478 N N . LEU A 1 183 ? -0.598 -7.618 -7.268 1.00 97.88 183 LEU A N 1
ATOM 1479 C CA . LEU A 1 183 ? 0.774 -8.125 -7.194 1.00 97.88 183 LEU A CA 1
ATOM 1480 C C . LEU A 1 183 ? 1.340 -8.444 -8.581 1.00 97.88 183 LEU A C 1
ATOM 1482 O O . LEU A 1 183 ? 2.503 -8.142 -8.839 1.00 97.88 183 LEU A O 1
ATOM 1486 N N . TYR A 1 184 ? 0.525 -8.986 -9.491 1.00 97.00 184 TYR A N 1
ATOM 1487 C CA . TYR A 1 184 ? 0.926 -9.193 -10.882 1.00 97.00 184 TYR A CA 1
ATOM 1488 C C . TYR A 1 184 ? 1.312 -7.872 -11.556 1.00 97.00 184 TYR A C 1
ATOM 1490 O O . TYR A 1 184 ? 2.389 -7.799 -12.142 1.00 97.00 184 TYR A O 1
ATOM 1498 N N . VAL A 1 185 ? 0.484 -6.826 -11.441 1.00 96.75 185 VAL A N 1
ATOM 1499 C CA . VAL A 1 185 ? 0.778 -5.503 -12.023 1.00 96.75 185 VAL A CA 1
ATOM 1500 C C . VAL A 1 185 ? 2.069 -4.928 -11.445 1.00 96.75 185 VAL A C 1
ATOM 1502 O O . VAL A 1 185 ? 2.946 -4.528 -12.206 1.00 96.75 185 VAL A O 1
ATOM 1505 N N . LEU A 1 186 ? 2.227 -4.950 -10.119 1.00 97.00 186 LEU A N 1
ATOM 1506 C CA . LEU A 1 186 ? 3.437 -4.463 -9.449 1.00 97.00 186 LEU A CA 1
ATOM 1507 C C . LEU A 1 186 ? 4.698 -5.216 -9.889 1.00 97.00 186 LEU A C 1
ATOM 1509 O O . LEU A 1 186 ? 5.749 -4.601 -10.040 1.00 97.00 186 LEU A O 1
ATOM 1513 N N . ASN A 1 187 ? 4.591 -6.523 -10.132 1.00 95.25 187 ASN A N 1
ATOM 1514 C CA . ASN A 1 187 ? 5.691 -7.360 -10.615 1.00 95.25 187 ASN A CA 1
ATOM 1515 C C . ASN A 1 187 ? 6.060 -7.104 -12.091 1.00 95.25 187 ASN A C 1
ATOM 1517 O O . ASN A 1 187 ? 7.076 -7.600 -12.565 1.00 95.25 187 ASN A O 1
ATOM 1521 N N . LYS A 1 188 ? 5.234 -6.372 -12.850 1.00 94.50 188 LYS A N 1
ATOM 1522 C CA . LYS A 1 188 ? 5.549 -5.948 -14.228 1.00 94.50 188 LYS A CA 1
ATOM 1523 C C . LYS A 1 188 ? 6.137 -4.544 -14.308 1.00 94.50 188 LYS A C 1
ATOM 1525 O O . LYS A 1 188 ? 6.491 -4.111 -15.401 1.00 94.50 188 LYS A O 1
ATOM 1530 N N . MET A 1 189 ? 6.238 -3.852 -13.178 1.00 94.06 189 MET A N 1
ATOM 1531 C CA . MET A 1 189 ? 6.797 -2.510 -13.092 1.00 94.06 189 MET A CA 1
ATOM 1532 C C . MET A 1 189 ? 8.246 -2.546 -12.637 1.00 94.06 189 MET A C 1
ATOM 1534 O O . MET A 1 189 ? 8.584 -3.228 -11.670 1.00 94.06 189 MET A O 1
ATOM 1538 N N . SER A 1 190 ? 9.069 -1.713 -13.263 1.00 95.94 190 SER A N 1
ATOM 1539 C CA . SER A 1 190 ? 10.450 -1.516 -12.838 1.00 95.94 190 SER A CA 1
ATOM 1540 C C . SER A 1 190 ? 10.564 -0.745 -11.517 1.00 95.94 190 SER A C 1
ATOM 1542 O O . SER A 1 190 ? 9.700 0.068 -11.161 1.00 95.94 190 SER A O 1
ATOM 1544 N N . ASP A 1 191 ? 11.684 -0.933 -10.815 1.00 96.12 191 ASP A N 1
ATOM 1545 C CA . ASP A 1 191 ? 12.005 -0.218 -9.580 1.00 96.12 191 ASP A CA 1
ATOM 1546 C C . ASP A 1 191 ? 11.952 1.289 -9.794 1.00 96.12 191 ASP A C 1
ATOM 1548 O O . ASP A 1 191 ? 11.517 2.033 -8.915 1.00 96.12 191 ASP A O 1
ATOM 1552 N N . ARG A 1 192 ? 12.393 1.753 -10.967 1.00 95.69 192 ARG A N 1
ATOM 1553 C CA . ARG A 1 192 ? 12.387 3.174 -11.296 1.00 95.69 192 ARG A CA 1
ATOM 1554 C C . ARG A 1 192 ? 10.973 3.711 -11.482 1.00 95.69 192 ARG A C 1
ATOM 1556 O O . ARG A 1 192 ? 10.674 4.776 -10.955 1.00 95.69 192 ARG A O 1
ATOM 1563 N N . GLU A 1 193 ? 10.087 3.000 -12.172 1.00 96.50 193 GLU A N 1
ATOM 1564 C CA . GLU A 1 193 ? 8.679 3.408 -12.285 1.00 96.50 193 GLU A CA 1
ATOM 1565 C C . GLU A 1 193 ? 8.013 3.494 -10.910 1.00 96.50 193 GLU A C 1
ATOM 1567 O O . GLU A 1 193 ? 7.373 4.499 -10.583 1.00 96.50 193 GLU A O 1
ATOM 1572 N N . PHE A 1 194 ? 8.228 2.479 -10.072 1.00 97.00 194 PHE A N 1
ATOM 1573 C CA . PHE A 1 194 ? 7.704 2.453 -8.712 1.00 97.00 194 PHE A CA 1
ATOM 1574 C C . PHE A 1 194 ? 8.300 3.580 -7.845 1.00 97.00 194 PHE A C 1
ATOM 1576 O O . PHE A 1 194 ? 7.579 4.348 -7.211 1.00 97.00 194 PHE A O 1
ATOM 1583 N N . GLY A 1 195 ? 9.619 3.778 -7.880 1.00 95.94 195 GLY A N 1
ATOM 1584 C CA . GLY A 1 195 ? 10.302 4.849 -7.147 1.00 95.94 195 GLY A CA 1
ATOM 1585 C C . GLY A 1 195 ? 9.922 6.267 -7.595 1.00 95.94 195 GLY A C 1
ATOM 1586 O O . GLY A 1 195 ? 10.145 7.234 -6.867 1.00 95.94 195 GLY A O 1
ATOM 1587 N N . PHE A 1 196 ? 9.328 6.415 -8.779 1.00 95.88 196 PHE A N 1
ATOM 1588 C CA . PHE A 1 196 ? 8.787 7.684 -9.271 1.00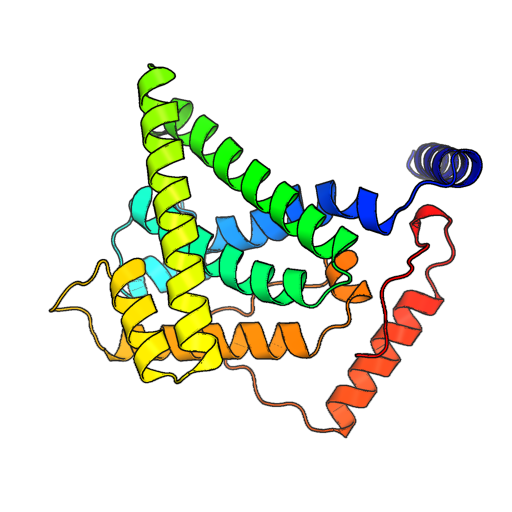 95.88 196 PHE A CA 1
ATOM 1589 C C . PHE A 1 196 ? 7.276 7.828 -9.046 1.00 95.88 196 PHE A C 1
ATOM 1591 O O . PHE A 1 196 ? 6.708 8.853 -9.419 1.00 95.88 196 PHE A O 1
ATOM 1598 N N . GLY A 1 197 ? 6.626 6.851 -8.407 1.00 96.31 197 GLY A N 1
ATOM 1599 C CA . GLY A 1 197 ? 5.201 6.910 -8.096 1.00 96.31 197 GLY A CA 1
ATOM 1600 C C . GLY A 1 197 ? 4.293 6.629 -9.291 1.00 96.31 197 GLY A C 1
ATOM 1601 O O . GLY A 1 197 ? 3.168 7.108 -9.313 1.00 96.31 197 GLY A O 1
ATOM 1602 N N . ALA A 1 198 ? 4.739 5.857 -10.284 1.00 95.75 198 ALA A N 1
ATOM 1603 C CA . ALA A 1 198 ? 3.949 5.556 -11.484 1.00 95.75 198 ALA A CA 1
ATOM 1604 C C . ALA A 1 198 ? 2.888 4.448 -11.285 1.00 95.75 198 ALA A C 1
ATOM 1606 O O . ALA A 1 198 ? 2.391 3.891 -12.259 1.00 95.75 198 ALA A O 1
ATOM 1607 N N . PHE A 1 199 ? 2.564 4.089 -10.038 1.00 96.75 199 PHE A N 1
ATOM 1608 C CA . PHE A 1 199 ? 1.629 3.005 -9.721 1.00 96.75 199 PHE A CA 1
ATOM 1609 C C . PHE A 1 199 ? 0.321 3.547 -9.147 1.00 96.75 199 PHE A C 1
ATOM 1611 O O . PHE A 1 199 ? 0.331 4.366 -8.234 1.00 96.75 199 PHE A O 1
ATOM 1618 N N . SER A 1 200 ? -0.799 3.003 -9.607 1.00 96.62 200 SER A N 1
ATOM 1619 C CA . SER A 1 200 ? -2.098 3.127 -8.949 1.00 96.62 200 SER A CA 1
ATOM 1620 C C . SER A 1 200 ? -2.733 1.748 -8.866 1.00 96.62 200 SER A C 1
ATOM 1622 O O . SER A 1 200 ? -2.534 0.923 -9.759 1.00 96.62 200 SER A O 1
ATOM 1624 N N . PHE A 1 201 ? -3.518 1.505 -7.819 1.00 97.19 201 PHE A N 1
ATOM 1625 C CA . PHE A 1 201 ? -4.257 0.250 -7.720 1.00 97.19 201 PHE A CA 1
ATOM 1626 C C . PHE A 1 201 ? -5.262 0.133 -8.864 1.00 97.19 201 PHE A C 1
ATOM 1628 O O . PHE A 1 201 ? -5.996 1.081 -9.158 1.00 97.19 201 PHE A O 1
ATOM 1635 N N . VAL A 1 202 ? -5.314 -1.046 -9.482 1.00 96.06 202 VAL A N 1
ATOM 1636 C CA . VAL A 1 202 ? -6.365 -1.363 -10.449 1.00 96.06 202 VAL A CA 1
ATOM 1637 C C . VAL A 1 202 ? -7.694 -1.428 -9.693 1.00 96.06 202 VAL A C 1
ATOM 1639 O O . VAL A 1 202 ? -7.735 -2.080 -8.649 1.00 96.06 202 VAL A O 1
ATOM 1642 N N . PRO A 1 203 ? -8.766 -0.774 -10.167 1.00 93.44 203 PRO A N 1
ATOM 1643 C CA . PRO A 1 203 ? -10.071 -0.847 -9.521 1.00 93.44 203 PRO A CA 1
ATOM 1644 C C . PRO A 1 203 ? -10.567 -2.297 -9.352 1.00 93.44 203 PRO A C 1
ATOM 1646 O O . PRO A 1 203 ? -10.339 -3.123 -10.236 1.00 93.44 203 PRO A O 1
ATOM 1649 N N . PRO A 1 204 ? -11.236 -2.632 -8.235 1.00 89.06 204 PRO A N 1
ATOM 1650 C CA . PRO A 1 204 ? -11.644 -4.007 -7.934 1.00 89.06 204 PRO A CA 1
ATOM 1651 C C . PRO A 1 204 ? -12.738 -4.566 -8.860 1.00 89.06 204 PRO A C 1
ATOM 1653 O O . PRO A 1 204 ? -12.944 -5.775 -8.899 1.00 89.06 204 PRO A O 1
ATOM 1656 N N . ASP A 1 205 ? -13.425 -3.709 -9.615 1.00 86.19 205 ASP A N 1
ATOM 1657 C CA . ASP A 1 205 ? -14.392 -4.067 -10.658 1.00 86.19 205 ASP A CA 1
ATOM 1658 C C . ASP A 1 205 ? -13.732 -4.400 -12.011 1.00 86.19 205 ASP A C 1
ATOM 1660 O O . ASP A 1 205 ? -14.410 -4.822 -12.950 1.00 86.19 205 ASP A O 1
ATOM 1664 N N . GLN A 1 206 ? -12.411 -4.236 -12.126 1.00 90.81 206 GLN A N 1
ATOM 1665 C CA . GLN A 1 206 ? -11.653 -4.537 -13.336 1.00 90.81 206 GLN A CA 1
ATOM 1666 C C . GLN A 1 206 ? -10.863 -5.837 -13.206 1.00 90.81 206 GLN A C 1
ATOM 1668 O O . GLN A 1 206 ? -10.368 -6.195 -12.141 1.00 90.81 206 GLN A O 1
ATOM 1673 N N . VAL A 1 207 ? -10.704 -6.522 -14.341 1.00 91.75 207 VAL A N 1
ATOM 1674 C CA . VAL A 1 207 ? -9.919 -7.755 -14.437 1.00 91.75 207 VAL A CA 1
ATOM 1675 C C . VAL A 1 207 ? -8.630 -7.498 -15.209 1.00 91.75 207 VAL A C 1
ATOM 1677 O O . VAL A 1 207 ? -8.651 -7.130 -16.387 1.00 91.75 207 VAL A O 1
ATOM 1680 N N . VAL A 1 208 ? -7.499 -7.748 -14.560 1.00 93.75 208 VAL A N 1
ATOM 1681 C CA . VAL A 1 208 ? -6.167 -7.716 -15.157 1.00 93.75 208 VAL A CA 1
ATOM 1682 C C . VAL A 1 208 ? -5.946 -8.993 -15.955 1.00 93.75 208 VAL A C 1
ATOM 1684 O O . VAL A 1 208 ? -5.951 -10.102 -15.422 1.00 93.75 208 VAL A O 1
ATOM 1687 N N . LYS A 1 209 ? -5.719 -8.831 -17.258 1.00 93.88 209 LYS A N 1
ATOM 1688 C CA . LYS A 1 209 ? -5.352 -9.938 -18.143 1.00 93.88 209 LYS A CA 1
ATOM 1689 C C . LYS A 1 209 ? -3.831 -10.084 -18.189 1.00 93.88 209 LYS A C 1
ATOM 1691 O O . LYS A 1 209 ? -3.150 -9.068 -18.349 1.00 93.88 209 LYS A O 1
ATOM 1696 N N . PRO A 1 210 ? -3.295 -11.315 -18.119 1.00 94.12 210 PRO A N 1
ATOM 1697 C CA . PRO A 1 210 ? -1.877 -11.546 -18.334 1.00 94.12 210 PRO A CA 1
ATOM 1698 C C . PRO A 1 210 ? -1.423 -10.997 -19.687 1.00 94.12 210 PRO A C 1
ATOM 1700 O O . PRO A 1 210 ? -2.050 -11.234 -20.722 1.00 94.12 210 PRO A O 1
ATOM 1703 N N . LEU A 1 211 ? -0.329 -10.251 -19.661 1.00 93.94 211 LEU A N 1
ATOM 1704 C CA . LEU A 1 211 ? 0.305 -9.694 -20.841 1.00 93.94 211 LEU A CA 1
ATOM 1705 C C . LEU A 1 211 ? 1.035 -10.787 -21.624 1.00 93.94 211 LEU A C 1
ATOM 1707 O O . LEU A 1 211 ? 1.667 -11.681 -21.065 1.00 93.94 211 LEU A O 1
ATOM 1711 N N . THR A 1 212 ? 0.983 -10.679 -22.948 1.00 95.69 212 THR A N 1
ATOM 1712 C CA . THR A 1 212 ? 1.880 -11.423 -23.837 1.00 95.69 212 THR A CA 1
ATOM 1713 C C . THR A 1 212 ? 3.303 -10.885 -23.721 1.00 95.69 212 THR A C 1
ATOM 1715 O O . THR A 1 212 ? 3.507 -9.707 -23.422 1.00 95.69 212 THR A O 1
ATOM 1718 N N . LYS A 1 213 ? 4.302 -11.706 -24.062 1.00 93.31 213 LYS A N 1
ATOM 1719 C CA . LYS A 1 213 ? 5.709 -11.284 -24.039 1.00 93.31 213 LYS A CA 1
ATOM 1720 C C . LYS A 1 213 ? 5.961 -10.004 -24.853 1.00 93.31 213 LYS A C 1
ATOM 1722 O O . LYS A 1 213 ? 6.604 -9.080 -24.373 1.00 93.31 213 LYS A O 1
ATOM 1727 N N . ALA A 1 214 ? 5.342 -9.895 -26.030 1.00 95.44 214 ALA A N 1
ATOM 1728 C CA . ALA A 1 214 ? 5.424 -8.702 -26.874 1.00 95.44 214 ALA A CA 1
ATOM 1729 C C . ALA A 1 214 ? 4.741 -7.457 -26.269 1.00 95.44 214 ALA A C 1
ATOM 1731 O O . ALA A 1 214 ? 5.072 -6.329 -26.629 1.00 95.44 214 ALA A O 1
ATOM 1732 N N . GLN A 1 215 ? 3.744 -7.616 -25.393 1.00 94.81 215 GLN A N 1
ATOM 1733 C CA . GLN A 1 215 ? 3.177 -6.494 -24.635 1.00 94.81 215 GLN A CA 1
ATOM 1734 C C . GLN A 1 215 ? 4.108 -6.072 -23.498 1.00 94.81 215 GLN A C 1
ATOM 1736 O O . GLN A 1 215 ? 4.321 -4.877 -23.331 1.00 94.81 215 GLN A O 1
ATOM 1741 N N . GLU A 1 216 ? 4.694 -7.027 -22.772 1.00 92.62 216 GLU A N 1
ATOM 1742 C CA . GLU A 1 216 ? 5.672 -6.738 -21.715 1.00 92.62 216 GLU A CA 1
ATOM 1743 C C . GLU A 1 216 ? 6.895 -5.998 -22.263 1.00 92.62 216 GLU A C 1
ATOM 1745 O O . GLU A 1 216 ? 7.289 -4.968 -21.722 1.00 92.62 216 GLU A O 1
ATOM 1750 N N . ASP A 1 217 ? 7.452 -6.470 -23.379 1.00 92.88 217 ASP A N 1
ATOM 1751 C CA . ASP A 1 217 ? 8.623 -5.839 -23.988 1.00 92.88 217 ASP A CA 1
ATOM 1752 C C . ASP A 1 217 ? 8.288 -4.420 -24.482 1.00 92.88 217 ASP A C 1
ATOM 1754 O O . ASP A 1 217 ? 9.068 -3.494 -24.280 1.00 92.88 217 ASP A O 1
ATOM 1758 N N . ARG A 1 218 ? 7.078 -4.196 -25.021 1.00 94.44 218 ARG A N 1
ATOM 1759 C CA . ARG A 1 218 ? 6.610 -2.844 -25.375 1.00 94.44 218 ARG A CA 1
ATOM 1760 C C . ARG A 1 218 ? 6.481 -1.917 -24.167 1.00 94.44 218 ARG A C 1
ATOM 1762 O O . ARG A 1 218 ? 6.827 -0.745 -24.290 1.00 94.44 218 ARG A O 1
ATOM 1769 N N . LEU A 1 219 ? 5.989 -2.410 -23.029 1.00 92.25 219 LEU A N 1
ATOM 1770 C CA . LEU A 1 219 ? 5.911 -1.613 -21.799 1.00 92.25 219 LEU A CA 1
ATOM 1771 C C . LEU A 1 219 ? 7.307 -1.224 -21.306 1.00 92.25 219 LEU A C 1
ATOM 1773 O O . LEU A 1 219 ? 7.534 -0.060 -20.989 1.00 92.25 219 LEU A O 1
ATOM 1777 N N . ARG A 1 220 ? 8.258 -2.164 -21.328 1.00 92.06 220 ARG A N 1
ATOM 1778 C CA . ARG A 1 220 ? 9.655 -1.904 -20.951 1.00 92.06 220 ARG A CA 1
ATOM 1779 C C . ARG A 1 220 ? 10.310 -0.863 -21.857 1.00 92.06 220 ARG A C 1
ATOM 1781 O O . ARG A 1 220 ? 10.942 0.066 -21.359 1.00 92.06 220 ARG A O 1
ATOM 1788 N N . GLU A 1 221 ? 10.127 -0.969 -23.171 1.00 93.81 221 GLU A N 1
ATOM 1789 C CA . GLU A 1 221 ? 10.663 0.022 -24.111 1.00 93.81 221 GLU A CA 1
ATOM 1790 C C . GLU A 1 221 ? 10.008 1.399 -23.935 1.00 93.81 221 GLU A C 1
ATOM 1792 O O . GLU A 1 221 ? 10.695 2.422 -23.968 1.00 93.81 221 GLU A O 1
ATOM 1797 N N . ALA A 1 222 ? 8.702 1.449 -23.658 1.00 93.31 222 ALA A N 1
ATOM 1798 C CA . ALA A 1 222 ? 8.014 2.698 -23.342 1.00 93.31 222 ALA A CA 1
ATOM 1799 C C . ALA A 1 222 ? 8.546 3.339 -22.047 1.00 93.31 222 ALA A C 1
ATOM 1801 O O . ALA A 1 222 ? 8.795 4.546 -22.024 1.00 93.31 222 ALA A O 1
ATOM 1802 N N . ALA A 1 223 ? 8.787 2.544 -20.999 1.00 92.94 223 ALA A N 1
ATOM 1803 C CA . ALA A 1 223 ? 9.398 3.018 -19.759 1.00 92.94 223 ALA A CA 1
ATOM 1804 C C . ALA A 1 223 ? 10.810 3.570 -20.016 1.00 92.94 223 ALA A C 1
ATOM 1806 O O . ALA A 1 223 ? 11.118 4.698 -19.626 1.00 92.94 223 ALA A O 1
ATOM 1807 N N . LYS A 1 224 ? 11.656 2.841 -20.755 1.00 93.81 224 LYS A N 1
ATOM 1808 C CA . LYS A 1 224 ? 12.997 3.315 -21.139 1.00 93.81 224 LYS A CA 1
ATOM 1809 C C . LYS A 1 224 ? 12.940 4.635 -21.904 1.00 93.81 224 LYS A C 1
ATOM 1811 O O . LYS A 1 224 ? 13.675 5.561 -21.563 1.00 93.81 224 LYS A O 1
ATOM 1816 N N . ALA A 1 225 ? 12.037 4.758 -22.875 1.00 93.75 225 ALA A N 1
ATOM 1817 C CA . ALA A 1 225 ? 11.850 5.986 -23.641 1.00 93.75 225 ALA A CA 1
ATOM 1818 C C . ALA A 1 225 ? 11.376 7.164 -22.768 1.00 93.75 225 ALA A C 1
ATOM 1820 O O . ALA A 1 225 ? 11.857 8.285 -22.941 1.00 93.75 225 ALA A O 1
ATOM 1821 N N . LEU A 1 226 ? 10.478 6.917 -21.807 1.00 92.50 226 LEU A N 1
ATOM 1822 C CA . LEU A 1 226 ? 10.002 7.921 -20.852 1.00 92.50 226 LEU A CA 1
ATOM 1823 C C . LEU A 1 226 ? 11.146 8.433 -19.964 1.00 92.50 226 LEU A C 1
ATOM 1825 O O . LEU A 1 226 ? 11.323 9.642 -19.807 1.00 92.50 226 LEU A O 1
ATOM 1829 N N . PHE A 1 227 ? 11.942 7.526 -19.393 1.00 92.88 227 PHE A N 1
ATOM 1830 C CA . PHE A 1 227 ? 13.035 7.893 -18.490 1.00 92.88 227 PHE A CA 1
ATOM 1831 C C . PHE A 1 227 ? 14.278 8.420 -19.215 1.00 92.88 227 PHE A C 1
ATOM 1833 O O . PHE A 1 227 ? 15.038 9.172 -18.614 1.00 92.88 227 PHE A O 1
ATOM 1840 N N . ALA A 1 228 ? 14.470 8.120 -20.502 1.00 91.31 228 ALA A N 1
ATOM 1841 C CA . ALA A 1 228 ? 15.536 8.723 -21.305 1.00 91.31 228 ALA A CA 1
ATOM 1842 C C . ALA A 1 228 ? 15.362 10.245 -21.481 1.00 91.31 228 ALA A C 1
ATOM 1844 O O . ALA A 1 228 ? 16.345 10.969 -21.626 1.00 91.31 228 ALA A O 1
ATOM 1845 N N . GLN A 1 229 ? 14.124 10.747 -21.427 1.00 90.06 229 GLN A N 1
ATOM 1846 C CA . GLN A 1 229 ? 13.824 12.182 -21.531 1.00 90.06 229 GLN A CA 1
ATOM 1847 C C . GLN A 1 229 ? 14.086 12.946 -20.220 1.00 90.06 229 GLN A C 1
ATOM 1849 O O . GLN A 1 229 ? 14.147 14.176 -20.211 1.00 90.06 229 GLN A O 1
ATOM 1854 N N . LYS A 1 230 ? 14.256 12.227 -19.107 1.00 88.81 230 LYS A N 1
ATOM 1855 C CA . LYS A 1 230 ? 14.435 12.775 -17.762 1.00 88.81 230 LYS A CA 1
ATOM 1856 C C . LYS A 1 230 ? 15.913 13.034 -17.470 1.00 88.81 230 LYS A C 1
ATOM 1858 O O . LYS A 1 230 ? 16.645 12.149 -17.035 1.00 88.81 230 LYS A O 1
ATOM 1863 N N . THR A 1 231 ? 16.364 14.256 -17.746 1.00 87.75 231 THR A N 1
ATOM 1864 C CA . THR A 1 231 ? 17.793 14.630 -17.711 1.00 87.75 231 THR A CA 1
ATOM 1865 C C . THR A 1 231 ? 18.177 15.555 -16.553 1.00 87.75 231 THR A C 1
ATOM 1867 O O . THR A 1 231 ? 19.356 15.886 -16.395 1.00 87.75 231 THR A O 1
ATOM 1870 N N . LEU A 1 232 ? 17.215 15.968 -15.722 1.00 89.75 232 LEU A N 1
ATOM 1871 C CA . LEU A 1 232 ? 17.475 16.878 -14.609 1.00 89.75 232 LEU A CA 1
ATOM 1872 C C . LEU A 1 232 ? 18.290 16.194 -13.493 1.00 89.75 232 LEU A C 1
ATOM 1874 O O . LEU A 1 232 ? 18.195 14.979 -13.304 1.00 89.75 232 LEU A O 1
ATOM 1878 N N . PRO A 1 233 ? 19.084 16.943 -12.703 1.00 87.56 233 PRO A N 1
ATOM 1879 C CA . PRO A 1 233 ? 19.710 16.411 -11.491 1.00 87.56 233 PRO A CA 1
ATOM 1880 C C . PRO A 1 233 ? 18.716 15.690 -10.569 1.00 87.56 233 PRO A C 1
ATOM 1882 O O . PRO A 1 233 ? 19.019 14.603 -10.075 1.00 87.56 233 PRO A O 1
ATOM 1885 N N . SER A 1 234 ? 17.520 16.256 -10.402 1.00 88.75 234 SER A N 1
ATOM 1886 C CA . SER A 1 234 ? 16.422 15.685 -9.622 1.00 88.75 234 SER A CA 1
ATOM 1887 C C . SER A 1 234 ? 15.792 14.433 -10.229 1.00 88.75 234 SER A C 1
ATOM 1889 O O . SER A 1 234 ? 15.047 13.756 -9.527 1.00 88.75 234 SER A O 1
ATOM 1891 N N . ASP A 1 235 ? 16.093 14.091 -11.484 1.00 90.25 235 ASP A N 1
ATOM 1892 C CA . ASP A 1 235 ? 15.634 12.882 -12.174 1.00 90.25 235 ASP A CA 1
ATOM 1893 C C . ASP A 1 235 ? 16.644 11.726 -12.084 1.00 90.25 235 ASP A C 1
ATOM 1895 O O . ASP A 1 235 ? 16.322 10.588 -12.431 1.00 90.25 235 ASP A O 1
ATOM 1899 N N . ARG A 1 236 ? 17.861 11.971 -11.582 1.00 89.06 236 ARG A N 1
ATOM 1900 C CA . ARG A 1 236 ? 18.866 10.911 -11.434 1.00 89.06 236 ARG A CA 1
ATOM 1901 C C . ARG A 1 236 ? 18.337 9.782 -10.551 1.00 89.06 236 ARG A C 1
ATOM 1903 O O . ARG A 1 236 ? 17.677 10.019 -9.532 1.00 89.06 236 ARG A O 1
ATOM 1910 N N . SER A 1 237 ? 18.619 8.554 -10.971 1.00 92.19 237 SER A N 1
ATOM 1911 C CA . SER A 1 237 ? 18.188 7.345 -10.283 1.00 92.19 237 SER A CA 1
ATOM 1912 C C . SER A 1 237 ? 19.141 6.190 -10.569 1.00 92.19 237 SER A C 1
ATOM 1914 O O . SER A 1 237 ? 19.636 6.029 -11.685 1.00 92.19 237 SER A O 1
ATOM 1916 N N . THR A 1 238 ? 19.382 5.400 -9.534 1.00 92.31 238 THR A N 1
ATOM 1917 C CA . THR A 1 238 ? 20.115 4.131 -9.541 1.00 92.31 238 THR A CA 1
ATOM 1918 C C . THR A 1 238 ? 19.178 2.928 -9.628 1.00 92.31 238 THR A C 1
ATOM 1920 O O . THR A 1 238 ? 19.642 1.811 -9.828 1.00 92.31 238 THR A O 1
ATOM 1923 N N . LEU A 1 239 ? 17.866 3.155 -9.502 1.00 92.75 239 LEU A N 1
ATOM 1924 C CA . LEU A 1 239 ? 16.843 2.119 -9.594 1.00 92.75 239 LEU A CA 1
ATOM 1925 C C . LEU A 1 239 ? 16.793 1.533 -11.006 1.00 92.75 239 LEU A C 1
ATOM 1927 O O . LEU A 1 239 ? 16.926 2.274 -11.992 1.00 92.75 239 LEU A O 1
ATOM 1931 N N . SER A 1 240 ? 16.615 0.213 -11.084 1.00 91.62 240 SER A N 1
ATOM 1932 C CA . SER A 1 240 ? 16.623 -0.520 -12.349 1.00 91.62 240 SER A CA 1
ATOM 1933 C C . SER A 1 240 ? 15.408 -0.173 -13.210 1.00 91.62 240 SER A C 1
ATOM 1935 O O . SER A 1 240 ? 14.329 0.124 -12.699 1.00 91.62 240 SER A O 1
ATOM 1937 N N . LEU A 1 241 ? 15.610 -0.209 -14.528 1.00 89.56 241 LEU A N 1
ATOM 1938 C CA . LEU A 1 241 ? 14.544 -0.287 -15.536 1.00 89.56 241 LEU A CA 1
ATOM 1939 C C . LEU A 1 241 ? 14.413 -1.699 -16.121 1.00 89.56 241 LEU A C 1
ATOM 1941 O O . LEU A 1 241 ? 13.461 -1.982 -16.843 1.00 89.56 241 LEU A O 1
ATOM 1945 N N . ASP A 1 242 ? 15.378 -2.563 -15.819 1.00 78.19 242 ASP A N 1
ATOM 1946 C CA . ASP A 1 242 ? 15.456 -3.935 -16.286 1.00 78.19 242 ASP A CA 1
ATOM 1947 C C . ASP A 1 242 ? 15.202 -4.850 -15.076 1.00 78.19 242 ASP A C 1
ATOM 1949 O O . ASP A 1 242 ? 16.103 -5.102 -14.272 1.00 78.19 242 ASP A O 1
ATOM 1953 N N . GLU A 1 243 ? 13.945 -5.267 -14.920 1.00 63.31 243 GLU A N 1
ATOM 1954 C CA . GLU A 1 243 ? 13.475 -6.346 -14.032 1.00 63.31 243 GLU A CA 1
ATOM 1955 C C . GLU A 1 243 ? 12.852 -7.464 -14.865 1.00 63.31 243 GLU A C 1
ATOM 1957 O O . GLU A 1 243 ? 12.082 -7.143 -15.807 1.00 63.31 243 GLU A O 1
#

Sequence (243 aa):
MSGFAQSVGEAIVRVFNIDMDKSRAGPVAGSYYFGECKKQGMFYPNEPLSPTAQFYYETLQLPRSFSQWFQITALHYWILSVRMRAMPFKYGRNYQQKLVDRIFRDMELRMAGELGISSNRIIDGYLRDYHTQLLGCVVAYDEGLVTDDITLAAAIWRNIFNGNPNADLRHVEALVGYVRQQLYVLNKMSDREFGFGAFSFVPPDQVVKPLTKAQEDRLREAAKALFAQKTLPSDRSTLSLDE

Secondary structure (DSSP, 8-state):
-HHHHHHHHHHHHHHTT--HHHHHHHHIIIIIIHHHHHHHH---TTSPPPHHHHIIIIIS----SHHHHHHHHHHHHHHHHHHHHHS-HHHHHHHHHHHHHHHHHHHHHHHHHTS----HHHHHHHHHHHHHHHHHHHHHHHHHHHS-HHHHHHHHHHHTSTT-TT--HHHHHHHHHHHHHHHHHHHTS-HHHHHTT---PPPTTS-PPPPPHHHHHHHHHHHHHHHHT--SGGG---S-S--